Protein 2ACA (pdb70)

CATH classification: 2.40.320.10

B-factor: mean 33.29, std 24.45, range [2.55, 172.76]

Secondary structure (DSSP, 8-state):
--SB--EEEEEES-HHHHH--TTS--B---SEEEEEEEEE-TT-HHHHTT-EEEEEEEETTTEEEEEEE-SSTTBEEEEEBS-HHHHH------EEEEEEEEEEEEEEETTEEEEEEEETTTEEEEEEE----SGGGTTHHHHHHHHHHHTT--GGGB--S-TTTSS--/--S---EEEEEES-HHHHH--TTS--B---SEEEEEEEEE-TT-TTGGGT-EEEEEEEETTTEEEEEEE-SSTT-EEEEEBS-HHHHH------EEEEEEEEEEEEEEETTEEEEEEEETTTEEEEEEE----GGGHHHHHHHHHHHHHHTT--GGGB--S-HHHHHH-

Nearest PDB structures (foldseek):
  2aca-assembly1_B  TM=1.006E+00  e=5.181E-32  Vibrio parahaemolyticus
  2fjt-assembly1_B  TM=9.321E-01  e=7.954E-19  Yersinia pestis KIM10+
  3n10-assembly1_A  TM=9.251E-01  e=1.818E-18  Yersinia pestis
  7ns8-assembly1_A-2  TM=6.567E-01  e=1.216E-10  Sulfolobus acidocaldarius DSM 639
  5a61-assembly1_A  TM=6.847E-01  e=1.081E-06  Escherichia coli K-12

Solvent-accessible surface area: 17627 Å² total

Organism: Vibrio parahaemolyticus serotype O3:K6 (strain RIMD 2210633) (NCBI:txid223926)

Foldseek 3Di:
DFFFKDKFKFADPDDVLLVVVCPPDWAWDFFWKKKKFWKAAPVRVQVVLCKIWIWMATPPVGWIKTKMDDPPPGGIHIDTDNDSVVVVCCVVGMDGPDMDMWTKIWMGDPQKIWIWIQDVPPHIMIMIMHDDDCVCVVVRNVVSVVVVVVSVTDVVRTDPQDPVSDPVD/DAAFKDKFKFADPDPVLLVVVVVADKFWAFFWKKKKFWKAAPVRPQVVLCKTWIWMATPPVGWTKTKMADPDNGHIDIDTDNDSVVVQVCVVGMDGPDMDMWTWIWMGRPQWIWIWIQDPPQHIMIMIMHDPDPVCRVVVNVVSQVVVVVSVTHVVRTDDDDPVVSVVD

Radius of gyration: 24.56 Å; Cα contacts (8 Å, |Δi|>4): 655; chains: 2; bounding box: 47×46×76 Å

InterPro domains:
  IPR008173 Adenylyl cyclase CyaB [PTHR21028] (11-180)
  IPR008173 Adenylyl cyclase CyaB [TIGR00318] (11-180)
  IPR008173 Adenylyl cyclase CyaB [cd07890] (12-178)
  IPR023577 CYTH domain [PF01928] (11-175)
  IPR023577 CYTH domain [PS51707] (10-181)
  IPR023577 CYTH domain [SM01118] (10-181)
  IPR033469 CYTH-like domain superfamily [SSF55154] (11-179)

Sequence (338 aa):
QGQFEVELKYRVKNHDAFLNVKQIEHEVFENNQESDWFYDTPQRTLTQQGKSLVLREIQPAGIKLWIVKGPEADRCEATNITKLDSAQSLENGYEVIQCSKKIRSIFFVGEFHITLDFLDGFGHFAEFAITDDETALARYRERLVALAQQFHLSEADREHRSYKEILSAQGQFEVELKYRVKNHDAFLNVKQIEHEVFENNQESDWFYDTPQRTLTQQGKSLVLREIQPAGIKLWIVKGPEADRCEATNITKLDSAQSLENGYEVIQCSKKIRSIFFVGEFHITLDFLDGFGHFAEFAITDDETALARYRERLVALAQQFHLSEADREHRSYKEILSA

Structure (mmCIF, N/CA/C/O backbone):
data_2ACA
#
_entry.id   2ACA
#
_cell.length_a   123.866
_cell.length_b   41.964
_cell.length_c   91.740
_cell.angle_alpha   90.00
_cell.angle_beta   125.66
_cell.angle_gamma   90.00
#
_symmetry.space_group_name_H-M   'C 1 2 1'
#
loop_
_entity.id
_entity.type
_entity.pdbx_description
1 polymer 'putative adenylate cyclase'
2 non-polymer 'PHOSPHATE ION'
3 water water
#
loop_
_atom_site.group_PDB
_atom_site.id
_atom_site.type_symbol
_atom_site.label_atom_id
_atom_site.label_alt_id
_atom_site.label_comp_id
_atom_site.label_asym_id
_atom_site.label_entity_id
_atom_site.label_seq_id
_atom_site.pdbx_PDB_ins_code
_atom_site.Cartn_x
_atom_site.Cartn_y
_atom_site.Cartn_z
_atom_site.occupancy
_atom_site.B_iso_or_equiv
_atom_site.auth_seq_id
_atom_site.auth_comp_id
_atom_site.auth_asym_id
_atom_site.auth_atom_id
_atom_site.pdbx_PDB_model_num
ATOM 1 N N . GLN A 1 8 ? 50.137 -12.637 23.855 1.00 80.11 8 GLN A N 1
ATOM 2 C CA . GLN A 1 8 ? 50.219 -11.186 24.188 1.00 80.45 8 GLN A CA 1
ATOM 3 C C . GLN A 1 8 ? 49.280 -10.363 23.308 1.00 80.07 8 GLN A C 1
ATOM 4 O O . GLN A 1 8 ? 49.600 -10.065 22.154 1.00 79.68 8 GLN A O 1
ATOM 10 N N . GLY A 1 9 ? 48.122 -10.000 23.860 1.00 98.12 9 GLY A N 1
ATOM 11 C CA . GLY A 1 9 ? 47.160 -9.214 23.108 1.00 97.72 9 GLY A CA 1
ATOM 12 C C . GLY A 1 9 ? 45.950 -8.659 23.845 1.00 97.33 9 GLY A C 1
ATOM 13 O O . GLY A 1 9 ? 46.070 -7.973 24.864 1.00 97.91 9 GLY A O 1
ATOM 14 N N . GLN A 1 10 ? 44.776 -8.983 23.309 1.00 69.00 10 GLN A N 1
ATOM 15 C CA . GLN A 1 10 ? 43.474 -8.529 23.805 1.00 67.53 10 GLN A CA 1
ATOM 16 C C . GLN A 1 10 ? 43.196 -8.519 25.315 1.00 66.37 10 GLN A C 1
ATOM 17 O O . GLN A 1 10 ? 42.305 -7.799 25.773 1.00 65.74 10 GLN A O 1
ATOM 23 N N . PHE A 1 11 ? 43.948 -9.283 26.098 1.00 79.52 11 PHE A N 1
ATOM 24 C CA . PHE A 1 11 ? 43.684 -9.321 27.535 1.00 78.21 11 PHE A CA 1
ATOM 25 C C . PHE A 1 11 ? 44.883 -8.896 28.360 1.00 77.10 11 PHE A C 1
ATOM 26 O O . PHE A 1 11 ? 45.914 -9.565 28.378 1.00 77.40 11 PHE A O 1
ATOM 34 N N . GLU A 1 12 ? 44.716 -7.779 29.059 1.00 80.93 12 GLU A N 1
ATOM 35 C CA . GLU A 1 12 ? 45.778 -7.190 29.857 1.00 78.46 12 GLU A CA 1
ATOM 36 C C . GLU A 1 12 ? 45.428 -7.029 31.332 1.00 76.73 12 GLU A C 1
ATOM 37 O O . GLU A 1 12 ? 44.567 -6.222 31.680 1.00 77.11 12 GLU A O 1
ATOM 43 N N . VAL A 1 13 ? 46.077 -7.804 32.197 1.00 36.03 13 VAL A N 1
ATOM 44 C CA . VAL A 1 13 ? 45.842 -7.661 33.626 1.00 33.49 13 VAL A CA 1
ATOM 45 C C . VAL A 1 13 ? 46.875 -6.632 34.061 1.00 30.93 13 VAL A C 1
ATOM 46 O O . VAL A 1 13 ? 48.053 -6.730 33.700 1.00 29.44 13 VAL A O 1
ATOM 50 N N . GLU A 1 14 ? 46.433 -5.643 34.828 1.00 40.52 14 GLU A N 1
ATOM 51 C CA . GLU A 1 14 ? 47.313 -4.570 35.266 1.00 38.40 14 GLU A CA 1
ATOM 52 C C . GLU A 1 14 ? 46.974 -4.100 36.670 1.00 37.23 14 GLU A C 1
ATOM 53 O O . GLU A 1 14 ? 45.807 -3.928 37.006 1.00 36.62 14 GLU A O 1
ATOM 59 N N . LEU A 1 15 ? 48.004 -3.902 37.485 1.00 32.98 15 LEU A N 1
ATOM 60 C CA . LEU A 1 15 ? 47.827 -3.415 38.849 1.00 32.34 15 LEU A CA 1
ATOM 61 C C . LEU A 1 15 ? 48.556 -2.090 38.946 1.00 30.49 15 LEU A C 1
ATOM 62 O O . LEU A 1 15 ? 49.732 -2.005 38.600 1.00 30.83 15 LEU A O 1
ATOM 67 N N . LYS A 1 16 ? 47.865 -1.061 39.418 1.00 21.96 16 LYS A N 1
ATOM 68 C CA . LYS A 1 16 ? 48.475 0.250 39.535 1.00 22.04 16 LYS A CA 1
ATOM 69 C C . LYS A 1 16 ? 48.810 0.549 40.983 1.00 21.98 16 LYS A C 1
ATOM 70 O O . LYS A 1 16 ? 48.031 0.256 41.888 1.00 20.67 16 LYS A O 1
ATOM 76 N N . TYR A 1 17 ? 49.974 1.143 41.198 1.00 32.04 17 TYR A N 1
ATOM 77 C CA . TYR A 1 17 ? 50.400 1.487 42.540 1.00 34.12 17 TYR A CA 1
ATOM 78 C C . TYR A 1 17 ? 50.908 2.908 42.606 1.00 35.15 17 TYR A C 1
ATOM 79 O O . TYR A 1 17 ? 51.322 3.488 41.603 1.00 35.80 17 TYR A O 1
ATOM 88 N N . ARG A 1 18 ? 50.875 3.453 43.813 1.00 38.57 18 ARG A N 1
ATOM 89 C CA . ARG A 1 18 ? 51.347 4.795 44.085 1.00 40.92 18 ARG A CA 1
ATOM 90 C C . ARG A 1 18 ? 52.787 4.557 44.551 1.00 42.64 18 ARG A C 1
ATOM 91 O O . ARG A 1 18 ? 53.021 3.699 45.402 1.00 42.65 18 ARG A O 1
ATOM 99 N N . VAL A 1 19 ? 53.748 5.282 43.989 1.00 52.36 19 VAL A N 1
ATOM 100 C CA . VAL A 1 19 ? 55.142 5.107 44.385 1.00 53.96 19 VAL A CA 1
ATOM 101 C C . VAL A 1 19 ? 55.614 6.359 45.124 1.00 55.11 19 VAL A C 1
ATOM 102 O O . VAL A 1 19 ? 55.748 7.426 44.525 1.00 54.70 19 VAL A O 1
ATOM 106 N N . LYS A 1 20 ? 55.895 6.230 46.416 1.00 59.19 20 LYS A N 1
ATOM 107 C CA . LYS A 1 20 ? 56.335 7.381 47.184 1.00 60.72 20 LYS A CA 1
ATOM 108 C C . LYS A 1 20 ? 57.844 7.634 47.139 1.00 60.46 20 LYS A C 1
ATOM 109 O O . LYS A 1 20 ? 58.303 8.649 47.647 1.00 60.64 20 LYS A O 1
ATOM 115 N N . ASN A 1 21 ? 58.613 6.741 46.515 1.00 34.56 21 ASN A N 1
ATOM 116 C CA . ASN A 1 21 ? 60.063 6.921 46.440 1.00 35.81 21 ASN A CA 1
ATOM 117 C C . ASN A 1 21 ? 60.614 6.482 45.083 1.00 36.23 21 ASN A C 1
ATOM 118 O O . ASN A 1 21 ? 60.690 5.289 44.784 1.00 35.25 21 ASN A O 1
ATOM 123 N N . HIS A 1 22 ? 61.015 7.443 44.259 1.00 48.78 22 HIS A N 1
ATOM 124 C CA . HIS A 1 22 ? 61.516 7.114 42.929 1.00 49.89 22 HIS A CA 1
ATOM 125 C C . HIS A 1 22 ? 62.820 6.334 42.934 1.00 50.06 22 HIS A C 1
ATOM 126 O O . HIS A 1 22 ? 62.852 5.134 42.634 1.00 50.30 22 HIS A O 1
ATOM 133 N N . ASP A 1 23 ? 63.898 7.016 43.284 1.00 78.86 23 ASP A N 1
ATOM 134 C CA . ASP A 1 23 ? 65.197 6.380 43.279 1.00 78.90 23 ASP A CA 1
ATOM 135 C C . ASP A 1 23 ? 65.225 5.070 44.026 1.00 78.19 23 ASP A C 1
ATOM 136 O O . ASP A 1 23 ? 65.994 4.171 43.691 1.00 78.40 23 ASP A O 1
ATOM 141 N N . ALA A 1 24 ? 64.386 4.984 45.052 1.00 38.02 24 ALA A N 1
ATOM 142 C CA . ALA A 1 24 ? 64.286 3.787 45.864 1.00 37.55 24 ALA A CA 1
ATOM 143 C C . ALA A 1 24 ? 63.762 2.711 44.940 1.00 36.81 24 ALA A C 1
ATOM 144 O O . ALA A 1 24 ? 64.374 1.652 44.780 1.00 35.42 24 ALA A O 1
ATOM 146 N N . PHE A 1 25 ? 62.620 3.009 44.327 1.00 46.91 25 PHE A N 1
ATOM 147 C CA . PHE A 1 25 ? 61.987 2.107 43.383 1.00 46.42 25 PHE A CA 1
ATOM 148 C C . PHE A 1 25 ? 63.001 1.826 42.286 1.00 47.45 25 PHE A C 1
ATOM 149 O O . PHE A 1 25 ? 63.197 0.680 41.888 1.00 47.14 25 PHE A O 1
ATOM 157 N N . LEU A 1 26 ? 63.650 2.885 41.812 1.00 57.93 26 LEU A N 1
ATOM 158 C CA . LEU A 1 26 ? 64.646 2.771 40.755 1.00 59.54 26 LEU A CA 1
ATOM 159 C C . LEU A 1 26 ? 65.786 1.854 41.200 1.00 60.43 26 LEU A C 1
ATOM 160 O O . LEU A 1 26 ? 66.171 0.939 40.470 1.00 60.26 26 LEU A O 1
ATOM 165 N N . ASN A 1 27 ? 66.316 2.102 42.399 1.00 56.27 27 ASN A N 1
ATOM 166 C CA . ASN A 1 27 ? 67.401 1.288 42.952 1.00 57.68 27 ASN A CA 1
ATOM 167 C C . ASN A 1 27 ? 66.986 -0.178 42.922 1.00 57.81 27 ASN A C 1
ATOM 168 O O . ASN A 1 27 ? 67.791 -1.059 42.619 1.00 56.41 27 ASN A O 1
ATOM 181 N N . VAL A 1 29 ? 64.714 -1.844 40.861 1.00 95.71 29 VAL A N 1
ATOM 182 C CA . VAL A 1 29 ? 64.781 -2.427 39.518 1.00 94.10 29 VAL A CA 1
ATOM 183 C C . VAL A 1 29 ? 66.223 -2.359 39.036 1.00 93.91 29 VAL A C 1
ATOM 184 O O . VAL A 1 29 ? 66.664 -3.166 38.217 1.00 93.93 29 VAL A O 1
ATOM 188 N N . LYS A 1 30 ? 66.950 -1.380 39.561 1.00 46.91 30 LYS A N 1
ATOM 189 C CA . LYS A 1 30 ? 68.352 -1.185 39.224 1.00 47.72 30 LYS A CA 1
ATOM 190 C C . LYS A 1 30 ? 69.105 -2.465 39.570 1.00 48.03 30 LYS A C 1
ATOM 191 O O . LYS A 1 30 ? 70.059 -2.842 38.890 1.00 47.95 30 LYS A O 1
ATOM 197 N N . GLN A 1 31 ? 68.654 -3.128 40.631 1.00 56.24 31 GLN A N 1
ATOM 198 C CA . GLN A 1 31 ? 69.268 -4.366 41.095 1.00 57.06 31 GLN A CA 1
ATOM 199 C C . GLN A 1 31 ? 68.539 -5.589 40.545 1.00 56.83 31 GLN A C 1
ATOM 200 O O . GLN A 1 31 ? 68.603 -6.674 41.124 1.00 57.42 31 GLN A O 1
ATOM 206 N N . ILE A 1 32 ? 67.845 -5.411 39.426 1.00 60.91 32 ILE A N 1
ATOM 207 C CA . ILE A 1 32 ? 67.118 -6.513 38.806 1.00 61.33 32 ILE A CA 1
ATOM 208 C C . ILE A 1 32 ? 67.470 -6.633 37.325 1.00 61.77 32 ILE A C 1
ATOM 209 O O . ILE A 1 32 ? 67.715 -5.634 36.651 1.00 61.93 32 ILE A O 1
ATOM 214 N N . GLU A 1 33 ? 67.507 -7.862 36.824 1.00 99.64 33 GLU A N 1
ATOM 215 C CA . GLU A 1 33 ? 67.817 -8.083 35.419 1.00 99.70 33 GLU A CA 1
ATOM 216 C C . GLU A 1 33 ? 66.576 -7.679 34.636 1.00 98.81 33 GLU A C 1
ATOM 217 O O . GLU A 1 33 ? 65.512 -8.281 34.792 1.00 98.69 33 GLU A O 1
ATOM 223 N N . HIS A 1 34 ? 66.709 -6.655 33.799 1.00 125.93 34 HIS A N 1
ATOM 224 C CA . HIS A 1 34 ? 65.571 -6.175 33.027 1.00 124.40 34 HIS A CA 1
ATOM 225 C C . HIS A 1 34 ? 65.947 -5.506 31.713 1.00 123.75 34 HIS A C 1
ATOM 226 O O . HIS A 1 34 ? 67.077 -5.053 31.527 1.00 124.93 34 HIS A O 1
ATOM 233 N N . GLU A 1 35 ? 64.975 -5.448 30.808 1.00 56.48 35 GLU A N 1
ATOM 234 C CA . GLU A 1 35 ? 65.150 -4.808 29.511 1.00 54.76 35 GLU A CA 1
ATOM 235 C C . GLU A 1 35 ? 64.465 -3.447 29.619 1.00 52.37 35 GLU A C 1
ATOM 236 O O . GLU A 1 35 ? 63.529 -3.281 30.403 1.00 51.70 35 GLU A O 1
ATOM 242 N N . VAL A 1 36 ? 64.926 -2.475 28.842 1.00 61.25 36 VAL A N 1
ATOM 243 C CA . VAL A 1 36 ? 64.341 -1.141 28.889 1.00 58.19 36 VAL A CA 1
ATOM 244 C C . VAL A 1 36 ? 63.717 -0.745 27.558 1.00 56.29 36 VAL A C 1
ATOM 245 O O . VAL A 1 36 ? 64.380 -0.773 26.525 1.00 57.42 36 VAL A O 1
ATOM 257 N N . PHE A 1 38 ? 62.051 2.277 27.215 1.00 31.48 38 PHE A N 1
ATOM 258 C CA . PHE A 1 38 ? 62.365 3.693 27.144 1.00 29.20 38 PHE A CA 1
ATOM 259 C C . PHE A 1 38 ? 62.218 4.283 28.534 1.00 28.83 38 PHE A C 1
ATOM 260 O O . PHE A 1 38 ? 61.470 3.766 29.358 1.00 30.44 38 PHE A O 1
ATOM 268 N N . GLU A 1 39 ? 62.944 5.358 28.794 1.00 23.88 39 GLU A N 1
ATOM 269 C CA . GLU A 1 39 ? 62.895 5.999 30.094 1.00 24.29 39 GLU A CA 1
ATOM 270 C C . GLU A 1 39 ? 62.705 7.494 29.932 1.00 21.78 39 GLU A C 1
ATOM 271 O O . GLU A 1 39 ? 63.211 8.089 28.983 1.00 22.19 39 GLU A O 1
ATOM 277 N N . ASN A 1 40 ? 61.965 8.088 30.859 1.00 19.53 40 ASN A N 1
ATOM 278 C CA . ASN A 1 40 ? 61.716 9.529 30.872 1.00 19.70 40 ASN A CA 1
ATOM 279 C C . ASN A 1 40 ? 61.180 10.190 29.587 1.00 18.52 40 ASN A C 1
ATOM 280 O O . ASN A 1 40 ? 61.573 11.312 29.251 1.00 15.72 40 ASN A O 1
ATOM 285 N N . ASN A 1 41 ? 60.297 9.505 28.867 1.00 20.98 41 ASN A N 1
ATOM 286 C CA . ASN A 1 41 ? 59.703 10.097 27.664 1.00 20.52 41 ASN A CA 1
ATOM 287 C C . ASN A 1 41 ? 58.461 10.856 28.105 1.00 20.35 41 ASN A C 1
ATOM 288 O O . ASN A 1 41 ? 57.966 10.665 29.218 1.00 21.61 41 ASN A O 1
ATOM 293 N N . GLN A 1 42 ? 57.959 11.722 27.238 1.00 16.44 42 GLN A N 1
ATOM 294 C CA . GLN A 1 42 ? 56.737 12.440 27.543 1.00 17.32 42 GLN A CA 1
ATOM 295 C C . GLN A 1 42 ? 55.621 11.676 26.831 1.00 17.10 42 GLN A C 1
ATOM 296 O O . GLN A 1 42 ? 55.728 11.382 25.636 1.00 17.17 42 GLN A O 1
ATOM 302 N N . GLU A 1 43 ? 54.569 11.321 27.559 1.00 17.05 43 GLU A N 1
ATOM 303 C CA . GLU A 1 43 ? 53.465 10.625 26.925 1.00 15.31 43 GLU A CA 1
ATOM 304 C C . GLU A 1 43 ? 52.241 11.514 26.895 1.00 12.73 43 GLU A C 1
ATOM 305 O O . GLU A 1 43 ? 51.816 12.028 27.923 1.00 12.02 43 GLU A O 1
ATOM 311 N N . SER A 1 44 ? 51.690 11.697 25.702 1.00 12.66 44 SER A N 1
ATOM 312 C CA . SER A 1 44 ? 50.487 12.500 25.519 1.00 12.34 44 SER A CA 1
ATOM 313 C C . SER A 1 44 ? 49.358 11.552 25.154 1.00 10.96 44 SER A C 1
ATOM 314 O O . SER A 1 44 ? 49.545 10.626 24.362 1.00 12.89 44 SER A O 1
ATOM 317 N N . ASP A 1 45 ? 48.201 11.761 25.757 1.00 12.37 45 ASP A N 1
ATOM 318 C CA . ASP A 1 45 ? 47.040 10.942 25.461 1.00 14.40 45 ASP A CA 1
ATOM 319 C C . ASP A 1 45 ? 45.857 11.827 25.090 1.00 14.99 45 ASP A C 1
ATOM 320 O O . ASP A 1 45 ? 45.614 12.872 25.705 1.00 14.12 45 ASP A O 1
ATOM 325 N N . TRP A 1 46 ? 45.143 11.406 24.057 1.00 17.85 46 TRP A N 1
ATOM 326 C CA . TRP A 1 46 ? 43.967 12.111 23.578 1.00 17.14 46 TRP A CA 1
ATOM 327 C C . TRP A 1 46 ? 42.821 11.120 23.640 1.00 16.99 46 TRP A C 1
ATOM 328 O O . TRP A 1 46 ? 42.830 10.128 22.909 1.00 19.92 46 TRP A O 1
ATOM 339 N N . PHE A 1 47 ? 41.851 11.366 24.516 1.00 14.29 47 PHE A N 1
ATOM 340 C CA . PHE A 1 47 ? 40.699 10.476 24.634 1.00 15.79 47 PHE A CA 1
ATOM 341 C C . PHE A 1 47 ? 39.573 10.982 23.735 1.00 15.45 47 PHE A C 1
ATOM 342 O O . PHE A 1 47 ? 39.289 12.182 23.704 1.00 14.77 47 PHE A O 1
ATOM 350 N N . TYR A 1 48 ? 38.925 10.062 23.025 1.00 16.81 48 TYR A N 1
ATOM 351 C CA . TYR A 1 48 ? 37.833 10.421 22.120 1.00 13.92 48 TYR A CA 1
ATOM 352 C C . TYR A 1 48 ? 36.505 9.762 22.431 1.00 15.35 48 TYR A C 1
ATOM 353 O O . TYR A 1 48 ? 36.441 8.702 23.059 1.00 14.93 48 TYR A O 1
ATOM 362 N N . ASP A 1 49 ? 35.443 10.403 21.954 1.00 11.51 49 ASP A N 1
ATOM 363 C CA . ASP A 1 49 ? 34.090 9.891 22.102 1.00 16.20 49 ASP A CA 1
ATOM 364 C C . ASP A 1 49 ? 33.143 10.728 21.239 1.00 16.60 49 ASP A C 1
ATOM 365 O O . ASP A 1 49 ? 33.509 11.800 20.765 1.00 17.48 49 ASP A O 1
ATOM 370 N N . THR A 1 50 ? 31.932 10.230 21.030 1.00 19.17 50 THR A N 1
ATOM 371 C CA . THR A 1 50 ? 30.949 10.943 20.228 1.00 21.88 50 THR A CA 1
ATOM 372 C C . THR A 1 50 ? 30.306 12.035 21.078 1.00 23.68 50 THR A C 1
ATOM 373 O O . THR A 1 50 ? 30.592 12.157 22.275 1.00 23.34 50 THR A O 1
ATOM 377 N N . PRO A 1 51 ? 29.431 12.851 20.472 1.00 28.16 51 PRO A N 1
ATOM 378 C CA . PRO A 1 51 ? 28.776 13.919 21.233 1.00 28.13 51 PRO A CA 1
ATOM 379 C C . PRO A 1 51 ? 27.980 13.418 22.443 1.00 28.47 51 PRO A C 1
ATOM 380 O O . PRO A 1 51 ? 28.061 14.007 23.520 1.00 27.07 51 PRO A O 1
ATOM 384 N N . GLN A 1 52 ? 27.222 12.335 22.285 1.00 23.00 52 GLN A N 1
ATOM 385 C CA . GLN A 1 52 ? 26.447 11.827 23.415 1.00 24.96 52 GLN A CA 1
ATOM 386 C C . GLN A 1 52 ? 27.270 10.940 24.348 1.00 24.41 52 GLN A C 1
ATOM 387 O O . GLN A 1 52 ? 26.732 10.340 25.279 1.00 24.99 52 GLN A O 1
ATOM 393 N N . ARG A 1 53 ? 28.575 10.862 24.094 1.00 28.71 53 ARG A N 1
ATOM 394 C CA . ARG A 1 53 ? 29.479 10.078 24.932 1.00 27.55 53 ARG A CA 1
ATOM 395 C C . ARG A 1 53 ? 29.115 8.599 24.962 1.00 26.34 53 ARG A C 1
ATOM 396 O O . ARG A 1 53 ? 29.124 7.961 26.016 1.00 25.49 53 ARG A O 1
ATOM 404 N N . THR A 1 54 ? 28.820 8.065 23.782 1.00 19.92 54 THR A N 1
ATOM 405 C CA . THR A 1 54 ? 28.430 6.667 23.598 1.00 16.73 54 THR A CA 1
ATOM 406 C C . THR A 1 54 ? 29.436 5.632 24.114 1.00 15.33 54 THR A C 1
ATOM 407 O O . THR A 1 54 ? 29.058 4.662 24.778 1.00 12.69 54 THR A O 1
ATOM 411 N N . LEU A 1 55 ? 30.709 5.826 23.798 1.00 13.48 55 LEU A N 1
ATOM 412 C CA . LEU A 1 55 ? 31.732 4.909 24.261 1.00 15.28 55 LEU A CA 1
ATOM 413 C C . LEU A 1 55 ? 31.831 4.909 25.796 1.00 14.48 55 LEU A C 1
ATOM 414 O O . LEU A 1 55 ? 31.976 3.855 26.416 1.00 13.17 55 LEU A O 1
ATOM 419 N N . THR A 1 56 ? 31.739 6.088 26.402 1.00 18.27 56 THR A N 1
ATOM 420 C CA . THR A 1 56 ? 31.827 6.192 27.852 1.00 20.28 56 THR A CA 1
ATOM 421 C C . THR A 1 56 ? 30.646 5.504 28.546 1.00 21.06 56 THR A C 1
ATOM 422 O O . THR A 1 56 ? 30.814 4.884 29.591 1.00 21.16 56 THR A O 1
ATOM 426 N N . GLN A 1 57 ? 29.460 5.596 27.954 1.00 23.65 57 GLN A N 1
ATOM 427 C CA . GLN A 1 57 ? 28.271 4.974 28.533 1.00 24.30 57 GLN A CA 1
ATOM 428 C C . GLN A 1 57 ? 28.350 3.454 28.463 1.00 22.79 57 GLN A C 1
ATOM 429 O O . GLN A 1 57 ? 27.743 2.753 29.269 1.00 22.68 57 GLN A O 1
ATOM 435 N N . GLN A 1 58 ? 29.103 2.952 27.495 1.00 14.18 58 GLN A N 1
ATOM 436 C CA . GLN A 1 58 ? 29.267 1.521 27.311 1.00 14.35 58 GLN A CA 1
ATOM 437 C C . GLN A 1 58 ? 30.507 0.942 27.997 1.00 13.28 58 GLN A C 1
ATOM 438 O O . GLN A 1 58 ? 30.822 -0.233 27.823 1.00 12.99 58 GLN A O 1
ATOM 444 N N . GLY A 1 59 ? 31.208 1.764 28.772 1.00 22.31 59 GLY A N 1
ATOM 445 C CA . GLY A 1 59 ? 32.393 1.297 29.476 1.00 20.48 59 GLY A CA 1
ATOM 446 C C . GLY A 1 59 ? 33.590 1.111 28.565 1.00 19.70 59 GLY A C 1
ATOM 447 O O . GLY A 1 59 ? 34.396 0.205 28.743 1.00 19.62 59 GLY A O 1
ATOM 448 N N . LYS A 1 60 ? 33.715 1.982 27.578 1.00 17.16 60 LYS A N 1
ATOM 449 C CA . LYS A 1 60 ? 34.823 1.880 26.644 1.00 15.27 60 LYS A CA 1
ATOM 450 C C . LYS A 1 60 ? 35.579 3.194 26.544 1.00 13.75 60 LYS A C 1
ATOM 451 O O . LYS A 1 60 ? 35.043 4.258 26.836 1.00 14.66 60 LYS A O 1
ATOM 457 N N . SER A 1 61 ? 36.834 3.105 26.138 1.00 13.46 61 SER A N 1
ATOM 458 C CA . SER A 1 61 ? 37.660 4.286 25.960 1.00 14.78 61 SER A CA 1
ATOM 459 C C . SER A 1 61 ? 38.419 4.131 24.649 1.00 13.15 61 SER A C 1
ATOM 460 O O . SER A 1 61 ? 38.885 3.040 24.303 1.00 13.61 61 SER A O 1
ATOM 463 N N . LEU A 1 62 ? 38.509 5.234 23.919 1.00 7.29 62 LEU A N 1
ATOM 464 C CA . LEU A 1 62 ? 39.186 5.300 22.629 1.00 9.31 62 LEU A CA 1
ATOM 465 C C . LEU A 1 62 ? 40.315 6.299 22.817 1.00 8.03 62 LEU A C 1
ATOM 466 O O . LEU A 1 62 ? 40.071 7.445 23.167 1.00 9.44 62 LEU A O 1
ATOM 471 N N . VAL A 1 63 ? 41.546 5.871 22.581 1.00 7.53 63 VAL A N 1
ATOM 472 C CA . VAL A 1 63 ? 42.677 6.752 22.798 1.00 6.09 63 VAL A CA 1
ATOM 473 C C . VAL A 1 63 ? 43.740 6.787 21.710 1.00 5.17 63 VAL A C 1
ATOM 474 O O . VAL A 1 63 ? 44.080 5.762 21.127 1.00 7.61 63 VAL A O 1
ATOM 478 N N . LEU A 1 64 ? 44.241 7.982 21.422 1.00 3.21 64 LEU A N 1
ATOM 479 C CA . LEU A 1 64 ? 45.345 8.138 20.497 1.00 3.20 64 LEU A CA 1
ATOM 480 C C . LEU A 1 64 ? 46.475 8.484 21.471 1.00 5.73 64 LEU A C 1
ATOM 481 O O . LEU A 1 64 ? 46.289 9.310 22.379 1.00 6.86 64 LEU A O 1
ATOM 486 N N . ARG A 1 65 ? 47.628 7.844 21.320 1.00 7.45 65 ARG A N 1
ATOM 487 C CA . ARG A 1 65 ? 48.736 8.085 22.247 1.00 9.98 65 ARG A CA 1
ATOM 488 C C . ARG A 1 65 ? 50.063 8.213 21.544 1.00 10.35 65 ARG A C 1
ATOM 489 O O . ARG A 1 65 ? 50.366 7.441 20.640 1.00 13.38 65 ARG A O 1
ATOM 497 N N . GLU A 1 66 ? 50.850 9.197 21.969 1.00 8.56 66 GLU A N 1
ATOM 498 C CA . GLU A 1 66 ? 52.170 9.445 21.398 1.00 9.83 66 GLU A CA 1
ATOM 499 C C . GLU A 1 66 ? 53.195 9.564 22.523 1.00 12.25 66 GLU A C 1
ATOM 500 O O . GLU A 1 66 ? 52.976 10.260 23.514 1.00 9.32 66 GLU A O 1
ATOM 506 N N . ILE A 1 67 ? 54.311 8.868 22.352 1.00 17.85 67 ILE A N 1
ATOM 507 C CA . ILE A 1 67 ? 55.383 8.861 23.326 1.00 18.50 67 ILE A CA 1
ATOM 508 C C . ILE A 1 67 ? 56.633 9.385 22.638 1.00 20.28 67 ILE A C 1
ATOM 509 O O . ILE A 1 67 ? 57.091 8.818 21.647 1.00 21.79 67 ILE A O 1
ATOM 514 N N . GLN A 1 68 ? 57.170 10.482 23.161 1.00 21.36 68 GLN A N 1
ATOM 515 C CA . GLN A 1 68 ? 58.367 11.092 22.600 1.00 22.45 68 GLN A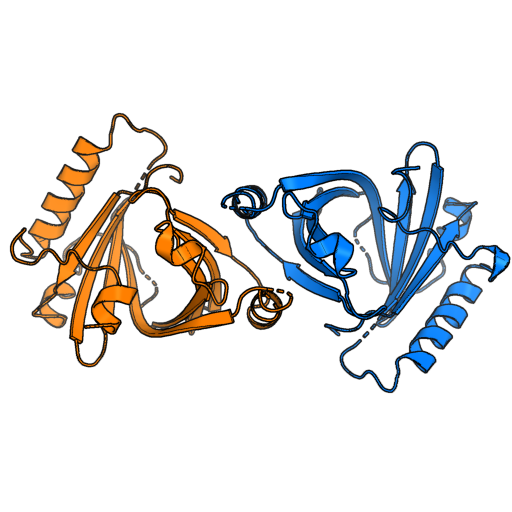 CA 1
ATOM 516 C C . GLN A 1 68 ? 59.464 11.200 23.641 1.00 22.12 68 GLN A C 1
ATOM 517 O O . GLN A 1 68 ? 59.186 11.369 24.826 1.00 20.18 68 GLN A O 1
ATOM 523 N N . PRO A 1 69 ? 60.733 11.153 23.204 1.00 19.05 69 PRO A N 1
ATOM 524 C CA . PRO A 1 69 ? 61.153 11.012 21.803 1.00 17.18 69 PRO A CA 1
ATOM 525 C C . PRO A 1 69 ? 61.226 9.601 21.205 1.00 16.70 69 PRO A C 1
ATOM 526 O O . PRO A 1 69 ? 61.771 9.429 20.120 1.00 18.90 69 PRO A O 1
ATOM 530 N N . ALA A 1 70 ? 60.696 8.597 21.897 1.00 17.14 70 ALA A N 1
ATOM 531 C CA . ALA A 1 70 ? 60.741 7.239 21.375 1.00 16.93 70 ALA A CA 1
ATOM 532 C C . ALA A 1 70 ? 60.030 7.166 20.025 1.00 17.36 70 ALA A C 1
ATOM 533 O O . ALA A 1 70 ? 60.392 6.364 19.165 1.00 16.26 70 ALA A O 1
ATOM 535 N N . GLY A 1 71 ? 59.011 7.999 19.855 1.00 17.07 71 GLY A N 1
ATOM 536 C CA . GLY A 1 71 ? 58.276 8.010 18.606 1.00 18.10 71 GLY A CA 1
ATOM 537 C C . GLY A 1 71 ? 57.268 6.881 18.519 1.00 16.41 71 GLY A C 1
ATOM 538 O O . GLY A 1 71 ? 56.959 6.400 17.432 1.00 15.59 71 GLY A O 1
ATOM 539 N N . ILE A 1 72 ? 56.757 6.453 19.669 1.00 12.46 72 ILE A N 1
ATOM 540 C CA . ILE A 1 72 ? 55.773 5.382 19.710 1.00 12.54 72 ILE A CA 1
ATOM 541 C C . ILE A 1 72 ? 54.416 6.051 19.640 1.00 11.40 72 ILE A C 1
ATOM 542 O O . ILE A 1 72 ? 54.138 6.981 20.400 1.00 11.13 72 ILE A O 1
ATOM 547 N N . LYS A 1 73 ? 53.580 5.582 18.719 1.00 9.60 73 LYS A N 1
ATOM 548 C CA . LYS A 1 73 ? 52.255 6.160 18.515 1.00 9.85 73 LYS A CA 1
ATOM 549 C C . LYS A 1 73 ? 51.235 5.043 18.424 1.00 8.21 73 LYS A C 1
ATOM 550 O O . LYS A 1 73 ? 51.382 4.119 17.622 1.00 6.48 73 LYS A O 1
AT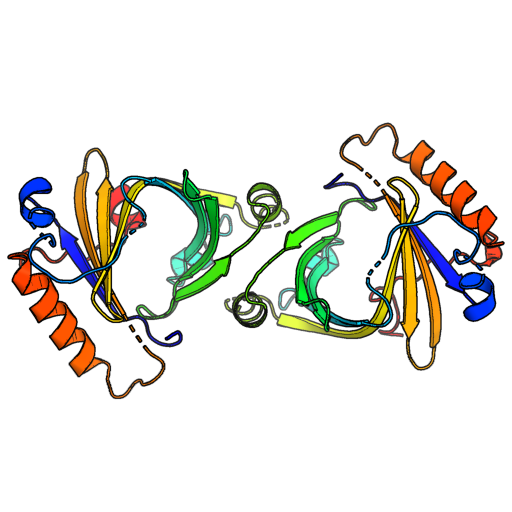OM 556 N N . LEU A 1 74 ? 50.199 5.129 19.244 1.00 9.10 74 LEU A N 1
ATOM 557 C CA . LEU A 1 74 ? 49.203 4.073 19.280 1.00 11.24 74 LEU A CA 1
ATOM 558 C C . LEU A 1 74 ? 47.765 4.519 19.176 1.00 10.10 74 LEU A C 1
ATOM 559 O O . LEU A 1 74 ? 47.417 5.635 19.518 1.00 8.68 74 LEU A O 1
ATOM 564 N N . TRP A 1 75 ? 46.942 3.605 18.687 1.00 13.82 75 TRP A N 1
ATOM 565 C CA . TRP A 1 75 ? 45.508 3.800 18.577 1.00 13.11 75 TRP A CA 1
ATOM 566 C C . TRP A 1 75 ? 45.042 2.723 19.561 1.00 11.78 75 TRP A C 1
ATOM 567 O O . TRP A 1 75 ? 45.355 1.546 19.393 1.00 14.00 75 TRP A O 1
ATOM 578 N N . ILE A 1 76 ? 44.325 3.134 20.604 1.00 9.33 76 ILE A N 1
ATOM 579 C CA . ILE A 1 76 ? 43.888 2.207 21.654 1.00 9.07 76 ILE A CA 1
ATOM 580 C C . ILE A 1 76 ? 42.413 2.206 21.994 1.00 9.22 76 ILE A C 1
ATOM 581 O O . ILE A 1 76 ? 41.770 3.254 22.023 1.00 13.56 76 ILE A O 1
ATOM 586 N N . VAL A 1 77 ? 41.886 1.021 22.286 1.00 13.74 77 VAL A N 1
ATOM 587 C CA . VAL A 1 77 ? 40.507 0.902 22.737 1.00 15.32 77 VAL A CA 1
ATOM 588 C C . VAL A 1 77 ? 40.465 -0.059 23.931 1.00 16.80 77 VAL A C 1
ATOM 589 O O . VAL A 1 77 ? 40.885 -1.215 23.827 1.00 18.39 77 VAL A O 1
ATOM 593 N N . LYS A 1 78 ? 39.975 0.438 25.066 1.00 11.38 78 LYS A N 1
ATOM 594 C CA . LYS A 1 78 ? 39.877 -0.356 26.283 1.00 15.02 78 LYS A CA 1
ATOM 595 C C . LYS A 1 78 ? 38.427 -0.652 26.610 1.00 15.09 78 LYS A C 1
ATOM 596 O O . LYS A 1 78 ? 37.544 0.169 26.339 1.00 12.87 78 LYS A O 1
ATOM 602 N N . GLY A 1 79 ? 38.193 -1.823 27.206 1.00 16.55 79 GLY A N 1
ATOM 603 C CA . GLY A 1 79 ? 36.840 -2.221 27.571 1.00 19.47 79 GLY A CA 1
ATOM 604 C C . GLY A 1 79 ? 36.111 -2.926 26.439 1.00 22.26 79 GLY A C 1
ATOM 605 O O . GLY A 1 79 ? 36.694 -3.141 25.373 1.00 20.57 79 GLY A O 1
ATOM 606 N N . PRO A 1 80 ? 34.836 -3.301 26.631 1.00 25.27 80 PRO A N 1
ATOM 607 C CA . PRO A 1 80 ? 34.069 -3.088 27.863 1.00 28.31 80 PRO A CA 1
ATOM 608 C C . PRO A 1 80 ? 34.514 -4.005 29.001 1.00 31.54 80 PRO A C 1
ATOM 609 O O . PRO A 1 80 ? 34.445 -3.630 30.167 1.00 33.03 80 PRO A O 1
ATOM 613 N N . GLU A 1 81 ? 34.968 -5.207 28.659 1.00 36.86 81 GLU A N 1
ATOM 614 C CA . GLU A 1 81 ? 35.430 -6.150 29.670 1.00 39.88 81 GLU A CA 1
ATOM 615 C C . GLU A 1 81 ? 36.563 -5.516 30.477 1.00 40.79 81 GLU A C 1
ATOM 616 O O . GLU A 1 81 ? 37.470 -4.900 29.918 1.00 40.64 81 GLU A O 1
ATOM 622 N N . ALA A 1 82 ? 36.496 -5.672 31.795 1.00 46.44 82 ALA A N 1
ATOM 623 C CA . ALA A 1 82 ? 37.492 -5.115 32.704 1.00 47.86 82 ALA A CA 1
ATOM 624 C C . ALA A 1 82 ? 38.943 -5.258 32.246 1.00 49.08 82 ALA A C 1
ATOM 625 O O . ALA A 1 82 ? 39.740 -4.330 32.400 1.00 51.08 82 ALA A O 1
ATOM 627 N N . ASP A 1 83 ? 39.279 -6.415 31.683 1.00 39.65 83 ASP A N 1
ATOM 628 C CA . ASP A 1 83 ? 40.641 -6.690 31.234 1.00 39.31 83 ASP A CA 1
ATOM 629 C C . ASP A 1 83 ? 40.858 -6.684 29.720 1.00 37.08 83 ASP A C 1
ATOM 630 O O . ASP A 1 83 ? 41.860 -7.217 29.239 1.00 37.34 83 ASP A O 1
ATOM 635 N N . ARG A 1 84 ? 39.940 -6.093 28.965 1.00 26.17 84 ARG A N 1
ATOM 636 C CA . ARG A 1 84 ? 40.099 -6.068 27.515 1.00 23.21 84 ARG A CA 1
ATOM 637 C C . ARG A 1 84 ? 40.758 -4.784 27.031 1.00 20.41 84 ARG A C 1
ATOM 638 O O . ARG A 1 84 ? 40.318 -3.677 27.352 1.00 18.70 84 ARG A O 1
ATOM 646 N N . CYS A 1 85 ? 41.823 -4.940 26.259 1.00 21.88 85 CYS A N 1
ATOM 647 C CA . CYS A 1 85 ? 42.534 -3.795 25.716 1.00 20.51 85 CYS A CA 1
ATOM 648 C C . CYS A 1 85 ? 43.135 -4.148 24.364 1.00 20.17 85 CYS A C 1
ATOM 649 O O . CYS A 1 85 ? 43.911 -5.097 24.237 1.00 19.21 85 CYS A O 1
ATOM 652 N N . GLU A 1 86 ? 42.766 -3.384 23.347 1.00 22.58 86 GLU A N 1
ATOM 653 C CA . GLU A 1 86 ? 43.293 -3.628 22.019 1.00 22.68 86 GLU A CA 1
ATOM 654 C C . GLU A 1 86 ? 44.016 -2.391 21.512 1.00 20.81 86 GLU A C 1
ATOM 655 O O . GLU A 1 86 ? 43.667 -1.262 21.855 1.00 20.78 86 GLU A O 1
ATOM 661 N N . ALA A 1 87 ? 45.037 -2.614 20.704 1.00 18.22 87 ALA A N 1
ATOM 662 C CA . ALA A 1 87 ? 45.814 -1.517 20.175 1.00 18.47 87 ALA A CA 1
ATOM 663 C C . ALA A 1 87 ? 46.550 -1.912 18.916 1.00 16.05 87 ALA A C 1
ATOM 664 O O . ALA A 1 87 ? 46.611 -3.078 18.547 1.00 16.45 87 ALA A O 1
ATOM 666 N N . THR A 1 88 ? 47.107 -0.906 18.261 1.00 15.72 88 THR A N 1
ATOM 667 C CA . THR A 1 88 ? 47.919 -1.115 17.085 1.00 14.93 88 THR A CA 1
ATOM 668 C C . THR A 1 88 ? 48.741 0.140 16.928 1.00 12.99 88 THR A C 1
ATOM 669 O O . THR A 1 88 ? 48.267 1.235 17.217 1.00 13.39 88 THR A O 1
ATOM 673 N N . ASN A 1 89 ? 49.983 -0.019 16.495 1.00 14.68 89 ASN A N 1
ATOM 674 C CA . ASN A 1 89 ? 50.839 1.134 16.268 1.00 15.79 89 ASN A CA 1
ATOM 675 C C . ASN A 1 89 ? 50.352 1.823 14.983 1.00 15.45 89 ASN A C 1
ATOM 676 O O . ASN A 1 89 ? 49.807 1.167 14.084 1.00 11.55 89 ASN A O 1
ATOM 681 N N . ILE A 1 90 ? 50.522 3.141 14.924 1.00 15.09 90 ILE A N 1
ATOM 682 C CA . ILE A 1 90 ? 50.133 3.934 13.757 1.00 16.29 90 ILE A CA 1
ATOM 683 C C . ILE A 1 90 ? 51.326 4.821 13.441 1.00 16.85 90 ILE A C 1
ATOM 684 O O . ILE A 1 90 ? 52.080 5.190 14.346 1.00 19.65 90 ILE A O 1
ATOM 689 N N . THR A 1 91 ? 51.509 5.156 12.167 1.00 14.87 91 THR A N 1
ATOM 690 C CA . THR A 1 91 ? 52.636 5.995 11.766 1.00 14.04 91 THR A CA 1
ATOM 691 C C . THR A 1 91 ? 52.317 7.490 11.706 1.00 14.47 91 THR A C 1
ATOM 692 O O . THR A 1 91 ? 53.202 8.317 11.891 1.00 15.65 91 THR A O 1
ATOM 696 N N . LYS A 1 92 ? 51.061 7.842 11.461 1.00 16.33 92 LYS A N 1
ATOM 697 C CA . LYS A 1 92 ? 50.680 9.256 11.379 1.00 18.47 92 LYS A CA 1
ATOM 698 C C . LYS A 1 92 ? 49.621 9.620 12.409 1.00 15.79 92 LYS A C 1
ATOM 699 O O . LYS A 1 92 ? 48.431 9.398 12.200 1.00 15.37 92 LYS A O 1
ATOM 705 N N . LEU A 1 93 ? 50.064 10.194 13.518 1.00 13.99 93 LEU A N 1
ATOM 706 C CA . LEU A 1 93 ? 49.167 10.586 14.596 1.00 14.04 93 LEU A CA 1
ATOM 707 C C . LEU A 1 93 ? 48.157 11.643 14.168 1.00 11.94 93 LEU A C 1
ATOM 708 O O . LEU A 1 93 ? 46.967 11.545 14.493 1.00 12.34 93 LEU A O 1
ATOM 713 N N . ASP A 1 94 ? 48.629 12.659 13.453 1.00 15.12 94 ASP A N 1
ATOM 714 C CA . ASP A 1 94 ? 47.741 13.724 13.006 1.00 18.09 94 ASP A CA 1
ATOM 715 C C . ASP A 1 94 ? 46.669 13.172 12.058 1.00 17.99 94 ASP A C 1
ATOM 716 O O . ASP A 1 94 ? 45.506 13.565 12.123 1.00 19.15 94 ASP A O 1
ATOM 721 N N . SER A 1 95 ? 47.051 12.252 11.183 1.00 10.39 95 SER A N 1
ATOM 722 C CA . SER A 1 95 ? 46.069 11.681 10.271 1.00 11.89 95 SER A CA 1
ATOM 723 C C . SER A 1 95 ? 45.022 10.931 11.085 1.00 10.34 95 SER A C 1
ATOM 724 O O . SER A 1 95 ? 43.818 11.079 10.854 1.00 10.45 95 SER A O 1
ATOM 727 N N . ALA A 1 96 ? 45.484 10.145 12.054 1.00 11.01 96 ALA A N 1
ATOM 728 C CA . ALA A 1 96 ? 44.584 9.396 12.924 1.00 11.81 96 ALA A CA 1
ATOM 729 C C . ALA A 1 96 ? 43.597 10.331 13.636 1.00 10.24 96 ALA A C 1
ATOM 730 O O . ALA A 1 96 ? 42.395 10.053 13.702 1.00 9.66 96 ALA A O 1
ATOM 732 N N . GLN A 1 97 ? 44.103 11.437 14.175 1.00 11.23 97 GLN A N 1
ATOM 733 C CA . GLN A 1 97 ? 43.246 12.407 14.867 1.00 12.03 97 GLN A CA 1
ATOM 734 C C . GLN A 1 97 ? 42.184 12.957 13.911 1.00 10.20 97 GLN A C 1
ATOM 735 O O . GLN A 1 97 ? 40.996 12.998 14.230 1.00 9.01 97 GLN A O 1
ATOM 741 N N . SER A 1 98 ? 42.632 13.369 12.731 1.00 13.46 98 SER A N 1
ATOM 742 C CA . SER A 1 98 ? 41.745 13.935 11.723 1.00 16.66 98 SER A CA 1
ATOM 743 C C . SER A 1 98 ? 40.676 12.922 11.272 1.00 17.20 98 SER A C 1
ATOM 744 O O . SER A 1 98 ? 39.504 13.268 11.112 1.00 17.69 98 SER A O 1
ATOM 755 N N . LEU A 1 100 ? 39.466 10.332 13.000 1.00 11.01 100 LEU A N 1
ATOM 756 C CA . LEU A 1 100 ? 38.505 10.097 14.079 1.00 11.14 100 LEU A CA 1
ATOM 757 C C . LEU A 1 100 ? 37.473 11.236 14.158 1.00 10.18 100 LEU A C 1
ATOM 758 O O . LEU A 1 100 ? 36.297 11.015 14.445 1.00 10.35 100 LEU A O 1
ATOM 763 N N . GLU A 1 101 ? 37.906 12.460 13.908 1.00 8.64 101 GLU A N 1
ATOM 764 C CA . GLU A 1 101 ? 36.968 13.582 13.955 1.00 11.79 101 GLU A CA 1
ATOM 765 C C . GLU A 1 101 ? 36.012 13.470 12.769 1.00 8.58 101 GLU A C 1
ATOM 766 O O . GLU A 1 101 ? 34.811 13.696 12.894 1.00 8.80 101 GLU A O 1
ATOM 772 N N . ASN A 1 102 ? 36.555 13.080 11.626 1.00 12.90 102 ASN A N 1
ATOM 773 C CA . ASN A 1 102 ? 35.751 12.910 10.430 1.00 14.32 102 ASN A CA 1
ATOM 774 C C . ASN A 1 102 ? 34.753 11.774 10.705 1.00 16.04 102 ASN A C 1
ATOM 775 O O . ASN A 1 102 ? 33.648 11.754 10.166 1.00 16.99 102 ASN A O 1
ATOM 788 N N . GLY A 1 104 ? 33.199 11.403 13.305 1.00 16.46 104 GLY A N 1
ATOM 789 C CA . GLY A 1 104 ? 32.238 11.889 14.277 1.00 14.79 104 GLY A CA 1
ATOM 790 C C . GLY A 1 104 ? 32.704 11.927 15.721 1.00 15.90 104 GLY A C 1
ATOM 791 O O . GLY A 1 104 ? 31.911 12.210 16.614 1.00 15.96 104 GLY A O 1
ATOM 792 N N . TYR A 1 105 ? 33.979 11.645 15.960 1.00 12.11 105 TYR A N 1
ATOM 793 C CA . TYR A 1 105 ? 34.511 11.654 17.322 1.00 13.29 105 TYR A CA 1
ATOM 794 C C . TYR A 1 105 ? 35.152 12.992 17.691 1.00 15.07 105 TYR A C 1
ATOM 795 O O . TYR A 1 105 ? 35.615 13.723 16.824 1.00 14.87 105 TYR A O 1
ATOM 804 N N . GLU A 1 106 ? 35.174 13.299 18.985 1.00 18.99 106 GLU A N 1
ATOM 805 C CA . GLU A 1 106 ? 35.779 14.534 19.476 1.00 21.39 106 GLU A CA 1
ATOM 806 C C . GLU A 1 106 ? 36.620 14.278 20.735 1.00 19.70 106 GLU A C 1
ATOM 807 O O . GLU A 1 106 ? 36.306 13.394 21.531 1.00 19.93 106 GLU A O 1
ATOM 813 N N . VAL A 1 107 ? 37.689 15.051 20.903 1.00 17.47 107 VAL A N 1
ATOM 814 C CA . VAL A 1 107 ? 38.549 14.906 22.069 1.00 19.08 107 VAL A CA 1
ATOM 815 C C . VAL A 1 107 ? 37.758 15.279 23.316 1.00 19.41 107 VAL A C 1
ATOM 816 O O . VAL A 1 107 ? 37.303 16.408 23.452 1.00 19.77 107 VAL A O 1
ATOM 820 N N . ILE A 1 108 ? 37.571 14.332 24.222 1.00 18.22 108 ILE A N 1
ATOM 821 C CA . ILE A 1 108 ? 36.840 14.638 25.435 1.00 19.25 108 ILE A CA 1
ATOM 822 C C . ILE A 1 108 ? 37.841 14.835 26.559 1.00 19.47 108 ILE A C 1
ATOM 823 O O . ILE A 1 108 ? 37.475 15.125 27.695 1.00 20.37 108 ILE A O 1
ATOM 828 N N . GLN A 1 109 ? 39.118 14.690 26.227 1.00 18.80 109 GLN A N 1
ATOM 829 C CA . GLN A 1 109 ? 40.177 14.831 27.217 1.00 19.84 109 GLN A CA 1
ATOM 830 C C . GLN A 1 109 ? 41.557 14.585 26.617 1.00 20.37 109 GLN A C 1
ATOM 831 O O . GLN A 1 109 ? 41.736 13.721 25.743 1.00 18.46 109 GLN A O 1
ATOM 837 N N . CYS A 1 110 ? 42.524 15.372 27.076 1.00 26.00 110 CYS A N 1
ATOM 838 C CA . CYS A 1 110 ? 43.903 15.248 26.633 1.00 30.51 110 CYS A CA 1
ATOM 839 C C . CYS A 1 110 ? 44.775 15.283 27.877 1.00 28.81 110 CYS A C 1
ATOM 840 O O . CYS A 1 110 ? 44.381 15.847 28.893 1.00 29.92 110 CYS A O 1
ATOM 843 N N . SER A 1 111 ? 45.954 14.674 27.806 1.00 22.02 111 SER A N 1
ATOM 844 C CA . SER A 1 111 ? 46.835 14.641 28.962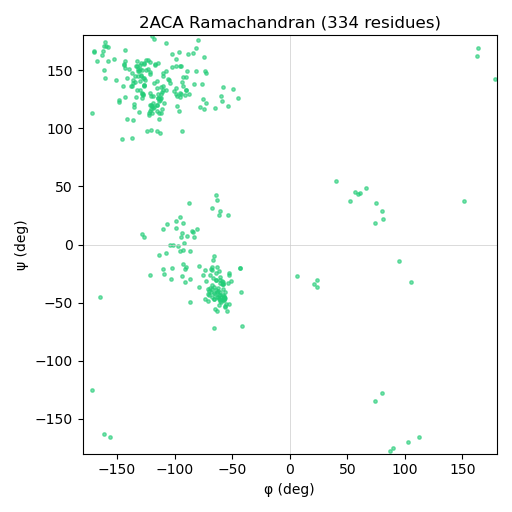 1.00 20.43 111 SER A CA 1
ATOM 845 C C . SER A 1 111 ? 48.284 14.406 28.599 1.00 20.13 111 SER A C 1
ATOM 846 O O . SER A 1 111 ? 48.594 13.873 27.529 1.00 17.27 111 SER A O 1
ATOM 849 N N . LYS A 1 112 ? 49.165 14.811 29.512 1.00 26.49 112 LYS A N 1
ATOM 850 C CA . LYS A 1 112 ? 50.606 14.648 29.363 1.00 26.82 112 LYS A CA 1
ATOM 851 C C . LYS A 1 112 ? 51.161 14.059 30.656 1.00 27.13 112 LYS A C 1
ATOM 852 O O . LYS A 1 112 ? 50.616 14.287 31.734 1.00 25.03 112 LYS A O 1
ATOM 858 N N . LYS A 1 113 ? 52.251 13.311 30.553 1.00 18.00 113 LYS A N 1
ATOM 859 C CA . LYS A 1 113 ? 52.860 12.707 31.730 1.00 18.70 113 LYS A CA 1
ATOM 860 C C . LYS A 1 113 ? 54.225 12.219 31.282 1.00 18.59 113 LYS A C 1
ATOM 861 O O . LYS A 1 113 ? 54.451 12.021 30.086 1.00 14.83 113 LYS A O 1
ATOM 867 N N . ILE A 1 114 ? 55.137 12.053 32.236 1.00 23.72 114 ILE A N 1
ATOM 868 C CA . ILE A 1 114 ? 56.472 11.567 31.935 1.00 23.49 114 ILE A CA 1
ATOM 869 C C . ILE A 1 114 ? 56.410 10.085 32.266 1.00 23.46 114 ILE A C 1
ATOM 870 O O . ILE A 1 114 ? 55.963 9.706 33.349 1.00 25.62 114 ILE A O 1
ATOM 875 N N . ARG A 1 115 ? 56.842 9.242 31.339 1.00 19.54 115 ARG A N 1
ATOM 876 C CA . ARG A 1 115 ? 56.764 7.809 31.572 1.00 18.62 115 ARG A CA 1
ATOM 877 C C . ARG A 1 115 ? 58.019 7.000 31.253 1.00 19.05 115 ARG A C 1
ATOM 878 O O . ARG A 1 115 ? 58.846 7.392 30.426 1.00 17.14 115 ARG A O 1
ATOM 886 N N . SER A 1 116 ? 58.143 5.867 31.940 1.00 19.60 116 SER A N 1
ATOM 887 C CA . SER A 1 116 ? 59.245 4.935 31.756 1.00 22.81 116 SER A CA 1
ATOM 888 C C . SER A 1 116 ? 58.653 3.535 31.780 1.00 24.83 116 SER A C 1
ATOM 889 O O . SER A 1 116 ? 57.798 3.228 32.613 1.00 25.52 116 SER A O 1
ATOM 892 N N . ILE A 1 117 ? 59.097 2.692 30.857 1.00 33.76 117 ILE A N 1
ATOM 893 C CA . ILE A 1 117 ? 58.611 1.326 30.799 1.00 34.46 117 ILE A CA 1
ATOM 894 C C . ILE A 1 117 ? 59.786 0.350 30.761 1.00 36.47 117 ILE A C 1
ATOM 895 O O . ILE A 1 117 ? 60.719 0.519 29.970 1.00 36.02 117 ILE A O 1
ATOM 900 N N . PHE A 1 118 ? 59.739 -0.661 31.631 1.00 36.61 118 PHE A N 1
ATOM 901 C CA . PHE A 1 118 ? 60.792 -1.668 31.704 1.00 37.80 118 PHE A CA 1
ATOM 902 C C . PHE A 1 118 ? 60.226 -3.065 31.547 1.00 39.54 118 PHE A C 1
ATOM 903 O O . PHE A 1 118 ? 59.041 -3.295 31.769 1.00 39.15 118 PHE A O 1
ATOM 911 N N . PHE A 1 119 ? 61.094 -3.996 31.170 1.00 36.93 119 PHE A N 1
ATOM 912 C CA . PHE A 1 119 ? 60.709 -5.383 30.975 1.00 39.83 119 PHE A CA 1
ATOM 913 C C . PHE A 1 119 ? 61.413 -6.272 31.998 1.00 41.89 119 PHE A C 1
ATOM 914 O O . PHE A 1 119 ? 62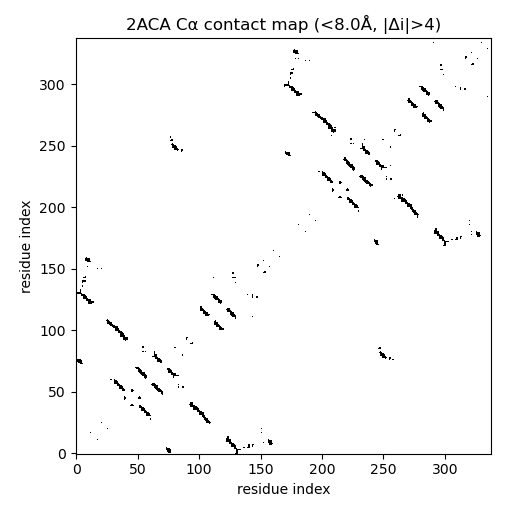.585 -6.058 32.314 1.00 42.07 119 PHE A O 1
ATOM 922 N N . VAL A 1 120 ? 60.689 -7.259 32.515 1.00 38.62 120 VAL A N 1
ATOM 923 C CA . VAL A 1 120 ? 61.231 -8.219 33.471 1.00 39.28 120 VAL A CA 1
ATOM 924 C C . VAL A 1 120 ? 60.499 -9.493 33.100 1.00 40.36 120 VAL A C 1
ATOM 925 O O . VAL A 1 120 ? 59.411 -9.769 33.607 1.00 40.30 120 VAL A O 1
ATOM 929 N N . GLY A 1 121 ? 61.096 -10.261 32.196 1.00 61.22 121 GLY A N 1
ATOM 930 C CA . GLY A 1 121 ? 60.459 -11.477 31.737 1.00 63.20 121 GLY A CA 1
ATOM 931 C C . GLY A 1 121 ? 59.437 -11.031 30.711 1.00 64.32 121 GLY A C 1
ATOM 932 O O . GLY A 1 121 ? 59.772 -10.300 29.780 1.00 65.12 121 GLY A O 1
ATOM 933 N N . GLU A 1 122 ? 58.191 -11.456 30.881 1.00 69.81 122 GLU A N 1
ATOM 934 C CA . GLU A 1 122 ? 57.130 -11.070 29.961 1.00 69.94 122 GLU A CA 1
ATOM 935 C C . GLU A 1 122 ? 56.264 -10.007 30.629 1.00 68.75 122 GLU A C 1
ATOM 936 O O . GLU A 1 122 ? 55.295 -9.516 30.047 1.00 68.65 122 GLU A O 1
ATOM 942 N N . PHE A 1 123 ? 56.624 -9.654 31.858 1.00 48.62 123 PHE A N 1
ATOM 943 C CA . PHE A 1 123 ? 55.881 -8.656 32.613 1.00 47.50 123 PHE A CA 1
ATOM 944 C C . PHE A 1 123 ? 56.429 -7.257 32.368 1.00 46.03 123 PHE A C 1
ATOM 945 O O . PHE A 1 123 ? 57.638 -7.073 32.222 1.00 46.14 123 PHE A O 1
ATOM 953 N N . HIS A 1 124 ? 55.531 -6.277 32.328 1.00 41.12 124 HIS A N 1
ATOM 954 C CA . HIS A 1 124 ? 55.911 -4.890 32.091 1.00 38.30 124 HIS A CA 1
ATOM 955 C C . HIS A 1 124 ? 55.847 -4.064 33.367 1.00 34.01 124 HIS A C 1
ATOM 956 O O . HIS A 1 124 ? 54.948 -4.243 34.183 1.00 33.92 124 HIS A O 1
ATOM 963 N N . ILE A 1 125 ? 56.805 -3.163 33.541 1.00 24.09 125 ILE A N 1
ATOM 964 C CA . ILE A 1 125 ? 56.811 -2.295 34.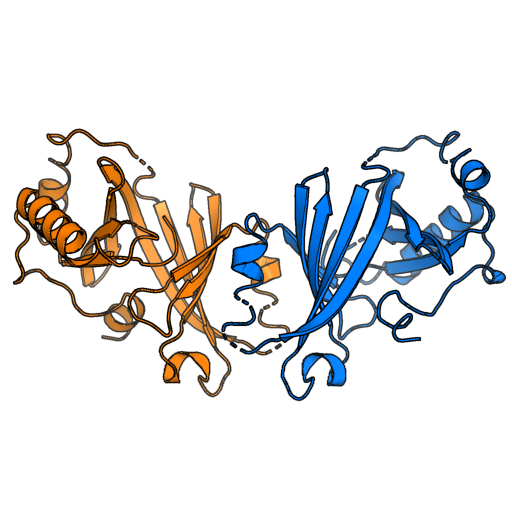702 1.00 22.20 125 ILE A CA 1
ATOM 965 C C . ILE A 1 125 ? 56.778 -0.865 34.196 1.00 20.32 125 ILE A C 1
ATOM 966 O O . ILE A 1 125 ? 57.675 -0.448 33.470 1.00 19.94 125 ILE A O 1
ATOM 971 N N . THR A 1 126 ? 55.743 -0.120 34.568 1.00 25.21 126 THR A N 1
ATOM 972 C CA . THR A 1 126 ? 55.603 1.271 34.145 1.00 24.56 126 THR A CA 1
ATOM 973 C C . THR A 1 126 ? 55.759 2.238 35.319 1.00 24.00 126 THR A C 1
ATOM 974 O O . THR A 1 126 ? 55.124 2.082 36.361 1.00 23.04 126 THR A O 1
ATOM 978 N N . LEU A 1 127 ? 56.606 3.242 35.143 1.00 28.18 127 LEU A N 1
ATOM 979 C CA . LEU A 1 127 ? 56.813 4.240 36.182 1.00 28.66 127 LEU A CA 1
ATOM 980 C C . LEU A 1 127 ? 56.395 5.600 35.607 1.00 28.09 127 LEU A C 1
ATOM 981 O O . LEU A 1 127 ? 56.974 6.077 34.634 1.00 27.87 127 LEU A O 1
ATOM 986 N N . ASP A 1 128 ? 55.382 6.214 36.213 1.00 22.23 128 ASP A N 1
ATOM 987 C CA . ASP A 1 128 ? 54.861 7.494 35.750 1.00 23.71 128 ASP A CA 1
ATOM 988 C C . ASP A 1 128 ? 55.008 8.614 36.762 1.00 25.08 128 ASP A C 1
ATOM 989 O O . ASP A 1 128 ? 55.075 8.376 37.970 1.00 25.33 128 ASP A O 1
ATOM 994 N N . PHE A 1 129 ? 55.038 9.843 36.265 1.00 26.13 129 PHE A N 1
ATOM 995 C CA . PHE A 1 129 ? 55.125 11.004 37.133 1.00 29.21 129 PHE A CA 1
ATOM 996 C C . PHE A 1 129 ? 54.166 12.095 36.692 1.00 30.43 129 PHE A C 1
ATOM 997 O O . PHE A 1 129 ? 54.381 12.762 35.669 1.00 31.28 129 PHE A O 1
ATOM 1005 N N . LEU A 1 130 ? 53.105 12.285 37.457 1.00 33.31 130 LEU A N 1
ATOM 1006 C CA . LEU A 1 130 ? 52.170 13.332 37.127 1.00 36.46 130 LEU A CA 1
ATOM 1007 C C . LEU A 1 130 ? 52.545 14.536 37.958 1.00 38.76 130 LEU A C 1
ATOM 1008 O O . LEU A 1 130 ? 52.472 14.511 39.193 1.00 39.53 130 LEU A O 1
ATOM 1013 N N . ASP A 1 131 ? 52.973 15.585 37.268 1.00 40.41 131 ASP A N 1
ATOM 1014 C CA . ASP A 1 131 ? 53.365 16.814 37.926 1.00 42.94 131 ASP A CA 1
ATOM 1015 C C . ASP A 1 131 ? 52.194 17.218 38.807 1.00 43.10 131 ASP A C 1
ATOM 1016 O O . ASP A 1 131 ? 51.081 17.402 38.318 1.00 42.50 131 ASP A O 1
ATOM 1021 N N . GLY A 1 132 ? 52.451 17.299 40.112 1.00 71.25 132 GLY A N 1
ATOM 1022 C CA . GLY A 1 132 ? 51.433 17.692 41.070 1.00 71.58 132 GLY A CA 1
ATOM 1023 C C . GLY A 1 132 ? 50.827 16.627 41.951 1.00 71.89 132 GLY A C 1
ATOM 1024 O O . GLY A 1 132 ? 50.486 16.904 43.114 1.00 72.99 132 GLY A O 1
ATOM 1025 N N . PHE A 1 133 ? 50.728 15.408 41.417 1.00 51.19 133 PHE A N 1
ATOM 1026 C CA . PHE A 1 133 ? 50.093 14.267 42.116 1.00 50.01 133 PHE A CA 1
ATOM 1027 C C . PHE A 1 133 ? 51.030 13.122 42.490 1.00 48.40 133 PHE A C 1
ATOM 1028 O O . PHE A 1 133 ? 50.650 12.214 43.236 1.00 48.23 133 PHE A O 1
ATOM 1036 N N . GLY A 1 134 ? 52.261 13.177 41.988 1.00 44.71 134 GLY A N 1
ATOM 1037 C CA . GLY A 1 134 ? 53.241 12.166 42.353 1.00 42.22 134 GLY A CA 1
ATOM 1038 C C . GLY A 1 134 ? 53.548 11.077 41.350 1.00 40.58 134 GLY A C 1
ATOM 1039 O O . GLY A 1 134 ? 53.137 11.126 40.190 1.00 40.15 134 GLY A O 1
ATOM 1040 N N . HIS A 1 135 ? 54.287 10.087 41.838 1.00 41.33 135 HIS A N 1
ATOM 1041 C CA . HIS A 1 135 ? 54.714 8.942 41.057 1.00 40.21 135 HIS A CA 1
ATOM 1042 C C . HIS A 1 135 ? 53.777 7.745 41.176 1.00 38.44 135 HIS A C 1
ATOM 1043 O O . HIS A 1 135 ? 53.289 7.428 42.262 1.00 39.46 135 HIS A O 1
ATOM 1050 N N . PHE A 1 136 ? 53.553 7.073 40.050 1.00 30.63 136 PHE A N 1
ATOM 1051 C CA . PHE A 1 136 ? 52.683 5.901 39.989 1.00 27.25 136 PHE A CA 1
ATOM 1052 C C . PHE A 1 136 ? 53.433 4.766 39.299 1.00 25.80 136 PHE A C 1
ATOM 1053 O O . PHE A 1 136 ? 54.367 5.009 38.533 1.00 26.46 136 PHE A O 1
ATOM 1061 N N . ALA A 1 137 ? 53.034 3.530 39.574 1.00 26.08 137 ALA A N 1
ATOM 1062 C CA . ALA A 1 137 ? 53.670 2.374 38.954 1.00 25.28 137 ALA A CA 1
ATOM 1063 C C . ALA A 1 137 ? 52.621 1.371 38.494 1.00 25.73 137 ALA A C 1
ATOM 1064 O O . ALA A 1 137 ? 51.614 1.154 39.171 1.00 25.82 137 ALA A O 1
ATOM 1066 N N . GLU A 1 138 ? 52.855 0.765 37.334 1.00 23.04 138 GLU A N 1
ATOM 1067 C CA . GLU A 1 138 ? 51.925 -0.217 36.803 1.00 24.87 138 GLU A CA 1
ATOM 1068 C C . GLU A 1 138 ? 52.683 -1.491 36.497 1.00 24.04 138 GLU A C 1
ATOM 1069 O O . GLU A 1 138 ? 53.783 -1.444 35.957 1.00 24.12 138 GLU A O 1
ATOM 1075 N N . PHE A 1 139 ? 52.090 -2.623 36.860 1.00 19.32 139 PHE A N 1
ATOM 1076 C CA . PHE A 1 139 ? 52.677 -3.925 36.602 1.00 20.95 139 PHE A CA 1
ATOM 1077 C C . PHE A 1 139 ? 51.640 -4.645 35.771 1.00 22.00 139 PHE A C 1
ATOM 1078 O O . PHE A 1 139 ? 50.465 -4.665 36.133 1.00 22.08 139 PHE A O 1
ATOM 1086 N N . ALA A 1 140 ? 52.051 -5.229 34.653 1.00 21.93 140 ALA A N 1
ATOM 1087 C CA . ALA A 1 140 ? 51.078 -5.899 33.805 1.00 25.93 140 ALA A CA 1
ATOM 1088 C C . ALA A 1 140 ? 51.658 -6.929 32.846 1.00 28.96 140 ALA A C 1
ATOM 1089 O O . ALA A 1 140 ? 52.871 -7.037 32.673 1.00 28.84 140 ALA A O 1
ATOM 1091 N N . ILE A 1 141 ? 50.755 -7.674 32.221 1.00 35.54 141 ILE A N 1
ATOM 1092 C CA . ILE A 1 141 ? 51.102 -8.694 31.248 1.00 41.51 141 ILE A CA 1
ATOM 1093 C C . ILE A 1 141 ? 49.887 -8.885 30.355 1.00 45.14 141 ILE A C 1
ATOM 1094 O O . ILE A 1 141 ? 48.776 -9.067 30.855 1.00 46.21 141 ILE A O 1
ATOM 1107 N N . THR A 1 143 ? 47.983 -11.146 27.595 1.00 73.19 143 THR A N 1
ATOM 1108 C CA . THR A 1 143 ? 47.938 -12.520 27.126 1.00 73.41 143 THR A CA 1
ATOM 1109 C C . THR A 1 143 ? 46.678 -12.746 26.298 1.00 73.59 143 THR A C 1
ATOM 1110 O O . THR A 1 143 ? 45.780 -11.905 26.276 1.00 73.02 143 THR A O 1
ATOM 1114 N N . ASP A 1 144 ? 46.621 -13.885 25.616 1.00 74.94 144 ASP A N 1
ATOM 1115 C CA . ASP A 1 144 ? 45.463 -14.226 24.800 1.00 75.68 144 ASP A CA 1
ATOM 1116 C C . ASP A 1 144 ? 44.621 -15.260 25.539 1.00 75.87 144 ASP A C 1
ATOM 1117 O O . ASP A 1 144 ? 43.399 -15.317 25.387 1.00 75.68 144 ASP A O 1
ATOM 1122 N N . ASP A 1 145 ? 45.295 -16.069 26.352 1.00 100.97 145 ASP A N 1
ATOM 1123 C CA . ASP A 1 145 ? 44.642 -17.097 27.155 1.00 100.94 145 ASP A CA 1
ATOM 1124 C C . ASP A 1 145 ? 44.008 -16.414 28.367 1.00 101.06 145 ASP A C 1
ATOM 1125 O O . ASP A 1 145 ? 44.704 -15.794 29.173 1.00 101.26 145 ASP A O 1
ATOM 1130 N N . GLU A 1 146 ? 42.685 -16.509 28.480 1.00 78.23 146 GLU A N 1
ATOM 1131 C CA . GLU A 1 146 ? 41.980 -15.892 29.595 1.00 78.30 146 GLU A CA 1
ATOM 1132 C C . GLU A 1 146 ? 41.798 -16.835 30.762 1.00 78.14 146 GLU A C 1
ATOM 1133 O O . GLU A 1 146 ? 41.196 -16.453 31.757 1.00 77.41 146 GLU A O 1
ATOM 1139 N N . THR A 1 147 ? 42.296 -18.064 30.662 1.00 82.72 147 THR A N 1
ATOM 1140 C CA . THR A 1 147 ? 42.129 -18.968 31.794 1.00 82.49 147 THR A CA 1
ATOM 1141 C C . THR A 1 147 ? 43.167 -18.577 32.819 1.00 82.52 147 THR A C 1
ATOM 1142 O O . THR A 1 147 ? 42.914 -18.621 34.023 1.00 81.69 147 THR A O 1
ATOM 1146 N N . ALA A 1 148 ? 44.340 -18.190 32.325 1.00 94.59 148 ALA A N 1
ATOM 1147 C CA . ALA A 1 148 ? 45.457 -17.803 33.189 1.00 94.59 148 ALA A CA 1
ATOM 1148 C C . ALA A 1 148 ? 45.429 -16.328 33.565 1.00 94.59 148 ALA A C 1
ATOM 1149 O O . ALA A 1 148 ? 46.486 -15.696 33.696 1.00 94.59 148 ALA A O 1
ATOM 1151 N N . LEU A 1 149 ? 44.236 -15.784 33.757 1.00 116.68 149 LEU A N 1
ATOM 1152 C CA . LEU A 1 149 ? 44.103 -14.375 34.080 1.00 115.78 149 LEU A CA 1
ATOM 1153 C C . LEU A 1 149 ? 43.962 -14.077 35.563 1.00 115.82 149 LEU A C 1
ATOM 1154 O O . LEU A 1 149 ? 43.828 -12.918 35.962 1.00 115.64 149 LEU A O 1
ATOM 1159 N N . ALA A 1 150 ? 43.957 -15.118 36.380 1.00 81.09 150 ALA A N 1
ATOM 1160 C CA . ALA A 1 150 ? 43.848 -14.912 37.811 1.00 80.72 150 ALA A CA 1
ATOM 1161 C C . ALA A 1 150 ? 45.200 -15.292 38.387 1.00 80.58 150 ALA A C 1
ATOM 1162 O O . ALA A 1 150 ? 45.575 -14.863 39.483 1.00 79.61 150 ALA A O 1
ATOM 1164 N N . ARG A 1 151 ? 45.937 -16.093 37.624 1.00 61.69 151 ARG A N 1
ATOM 1165 C CA . ARG A 1 151 ? 47.257 -16.526 38.050 1.00 61.74 151 ARG A CA 1
ATOM 1166 C C . ARG A 1 151 ? 48.314 -15.498 37.645 1.00 61.14 151 ARG A C 1
ATOM 1167 O O . ARG A 1 151 ? 49.333 -15.365 38.321 1.00 60.72 151 ARG A O 1
ATOM 1175 N N . TYR A 1 152 ? 48.079 -14.775 36.550 1.00 69.64 152 TYR A N 1
ATOM 1176 C CA . TYR A 1 152 ? 49.018 -13.733 36.139 1.00 69.27 152 TYR A CA 1
ATOM 1177 C C . TYR A 1 152 ? 48.854 -12.611 37.165 1.00 68.64 152 TYR A C 1
ATOM 1178 O O . TYR A 1 152 ? 49.832 -12.031 37.639 1.00 68.52 152 TYR A O 1
ATOM 1187 N N . ARG A 1 153 ? 47.596 -12.325 37.501 1.00 52.37 153 ARG A N 1
ATOM 1188 C CA . ARG A 1 153 ? 47.237 -11.295 38.475 1.00 52.12 153 ARG A CA 1
ATOM 1189 C C . ARG A 1 153 ? 47.996 -11.523 39.772 1.00 51.79 153 ARG A C 1
ATOM 1190 O O . ARG A 1 153 ? 48.222 -10.592 40.543 1.00 51.15 153 ARG A O 1
ATOM 1198 N N . GLU A 1 154 ? 48.395 -12.770 39.993 1.00 46.14 154 GLU A N 1
ATOM 1199 C CA . GLU A 1 154 ? 49.113 -13.151 41.198 1.00 45.36 154 GLU A CA 1
ATOM 1200 C C . GLU A 1 154 ? 50.613 -12.949 41.064 1.00 43.80 154 GLU A C 1
ATOM 1201 O O . GLU A 1 154 ? 51.239 -12.349 41.940 1.00 42.05 154 GLU A O 1
ATOM 1207 N N . ARG A 1 155 ? 51.198 -13.444 39.976 1.00 47.55 155 ARG A N 1
ATOM 1208 C CA . ARG A 1 155 ? 52.629 -13.266 39.794 1.00 46.39 155 ARG A CA 1
ATOM 1209 C C . ARG A 1 155 ? 52.870 -11.769 39.668 1.00 45.83 155 ARG A C 1
ATOM 1210 O O . ARG A 1 155 ? 53.965 -11.282 39.948 1.00 46.47 155 ARG A O 1
ATOM 1218 N N . LEU A 1 156 ? 51.834 -11.044 39.244 1.00 42.85 156 LEU A N 1
ATOM 1219 C CA . LEU A 1 156 ? 51.920 -9.592 39.131 1.00 41.92 156 LEU A CA 1
ATOM 1220 C C . LEU A 1 156 ? 52.050 -9.030 40.544 1.00 40.35 156 LEU A C 1
ATOM 1221 O O . LEU A 1 156 ? 52.868 -8.145 40.801 1.00 40.28 156 LEU A O 1
ATOM 1226 N N . VAL A 1 157 ? 51.229 -9.546 41.454 1.00 43.53 157 VAL A N 1
ATOM 1227 C CA . VAL A 1 157 ? 51.272 -9.114 42.845 1.00 42.82 157 VAL A CA 1
ATOM 1228 C C . VAL A 1 157 ? 52.628 -9.527 43.405 1.00 42.09 157 VAL A C 1
ATOM 1229 O O . VAL A 1 157 ? 53.279 -8.757 44.112 1.00 39.42 157 VAL A O 1
ATOM 1233 N N . ALA A 1 158 ? 53.053 -10.743 43.071 1.00 42.40 158 ALA A N 1
ATOM 1234 C CA . ALA A 1 158 ? 54.342 -11.253 43.526 1.00 42.79 158 ALA A CA 1
ATOM 1235 C C . ALA A 1 158 ? 55.430 -10.278 43.097 1.00 42.83 158 ALA A C 1
ATOM 1236 O O . ALA A 1 158 ? 56.231 -9.816 43.913 1.00 43.43 158 ALA A O 1
ATOM 1238 N N . LEU A 1 159 ? 55.451 -9.969 41.804 1.00 39.70 159 LEU A N 1
ATOM 1239 C CA . LEU A 1 159 ? 56.436 -9.041 41.264 1.00 39.45 159 LEU A CA 1
ATOM 1240 C C . LEU A 1 159 ? 56.340 -7.711 42.006 1.00 38.58 159 LEU A C 1
ATOM 1241 O O . LEU A 1 159 ? 57.355 -7.137 42.405 1.00 37.95 159 LEU A O 1
ATOM 1246 N N . ALA A 1 160 ? 55.114 -7.230 42.194 1.00 41.68 160 ALA A N 1
ATOM 1247 C CA . ALA A 1 160 ? 54.893 -5.968 42.891 1.00 42.78 160 ALA A CA 1
ATOM 1248 C C . ALA A 1 160 ? 55.531 -6.011 44.276 1.00 42.71 160 ALA A C 1
ATOM 1249 O O . ALA A 1 160 ? 56.134 -5.033 44.723 1.00 42.34 160 ALA A O 1
ATOM 1251 N N . GLN A 1 161 ? 55.395 -7.155 44.945 1.00 55.69 161 GLN A N 1
ATOM 1252 C CA . GLN A 1 161 ? 55.948 -7.336 46.282 1.00 55.47 161 GLN A CA 1
ATOM 1253 C C . GLN A 1 161 ? 57.460 -7.163 46.299 1.00 55.17 161 GLN A C 1
ATOM 1254 O O . GLN A 1 161 ? 58.035 -6.770 47.315 1.00 56.56 161 GLN A O 1
ATOM 1260 N N . GLN A 1 162 ? 58.100 -7.457 45.171 1.00 27.15 162 GLN A N 1
ATOM 1261 C CA . GLN A 1 162 ? 59.547 -7.324 45.065 1.00 26.73 162 GLN A CA 1
ATOM 1262 C C . GLN A 1 162 ? 59.975 -5.866 45.232 1.00 26.18 162 GLN A C 1
ATOM 1263 O O . GLN A 1 162 ? 61.073 -5.585 45.722 1.00 23.66 162 GLN A O 1
ATOM 1269 N N . PHE A 1 163 ? 59.107 -4.940 44.830 1.00 37.07 163 PHE A N 1
ATOM 1270 C CA . PHE A 1 163 ? 59.412 -3.516 44.951 1.00 37.87 163 PHE A CA 1
ATOM 1271 C C . PHE A 1 163 ? 58.958 -2.954 46.286 1.00 40.50 163 PHE A C 1
ATOM 1272 O O . PHE A 1 163 ? 59.019 -1.739 46.522 1.00 40.59 163 PHE A O 1
ATOM 1280 N N . HIS A 1 164 ? 58.505 -3.848 47.160 1.00 59.65 164 HIS A N 1
ATOM 1281 C CA . HIS A 1 164 ? 58.057 -3.461 48.486 1.00 61.40 164 HIS A CA 1
ATOM 1282 C C . HIS A 1 164 ? 56.794 -2.607 48.412 1.00 62.40 164 HIS A C 1
ATOM 1283 O O . HIS A 1 164 ? 56.706 -1.546 49.031 1.00 63.90 164 HIS A O 1
ATOM 1290 N N . LEU A 1 165 ? 55.822 -3.077 47.636 1.00 60.64 165 LEU A N 1
ATOM 1291 C CA . LEU A 1 165 ? 54.549 -2.385 47.476 1.00 59.65 165 LEU A CA 1
ATOM 1292 C C . LEU A 1 165 ? 53.420 -3.268 47.989 1.00 59.31 165 LEU A C 1
ATOM 1293 O O . LEU A 1 165 ? 53.189 -4.364 47.475 1.00 59.25 165 LEU A O 1
ATOM 1298 N N . SER A 1 166 ? 52.720 -2.781 49.008 1.00 34.95 166 SER A N 1
ATOM 1299 C CA . SER A 1 166 ? 51.621 -3.520 49.611 1.00 34.31 166 SER A CA 1
ATOM 1300 C C . SER A 1 166 ? 50.272 -3.099 49.039 1.00 33.64 166 SER A C 1
ATOM 1301 O O . SER A 1 166 ? 50.160 -2.066 48.377 1.00 32.16 166 SER A O 1
ATOM 1304 N N . GLU A 1 167 ? 49.252 -3.910 49.296 1.00 50.94 167 GLU A N 1
ATOM 1305 C CA . GLU A 1 167 ? 47.908 -3.628 48.811 1.00 50.56 167 GLU A CA 1
ATOM 1306 C C . GLU A 1 167 ? 47.510 -2.217 49.236 1.00 49.09 167 GLU A C 1
ATOM 1307 O O . GLU A 1 167 ? 46.688 -1.569 48.590 1.00 48.58 167 GLU A O 1
ATOM 1313 N N . ALA A 1 168 ? 48.106 -1.749 50.329 1.00 35.32 168 ALA A N 1
ATOM 1314 C CA . ALA A 1 168 ? 47.828 -0.417 50.848 1.00 32.62 168 ALA A CA 1
ATOM 1315 C C . ALA A 1 168 ? 48.349 0.641 49.879 1.00 30.66 168 ALA A C 1
ATOM 1316 O O .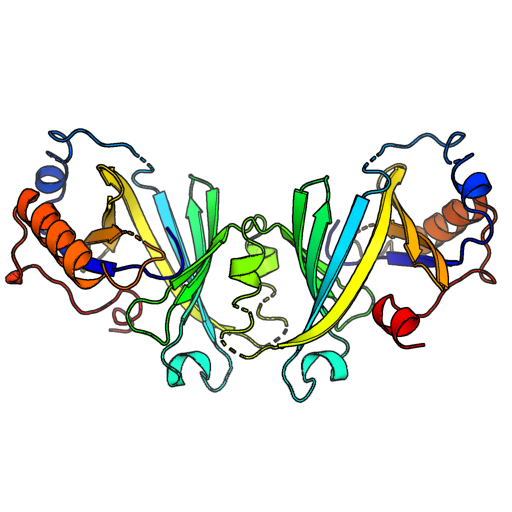 ALA A 1 168 ? 47.938 1.800 49.928 1.00 29.95 168 ALA A O 1
ATOM 1318 N N . ASP A 1 169 ? 49.261 0.231 49.004 1.00 27.98 169 ASP A N 1
ATOM 1319 C CA . ASP A 1 169 ? 49.840 1.134 48.014 1.00 27.39 169 ASP A CA 1
ATOM 1320 C C . ASP A 1 169 ? 49.016 1.134 46.721 1.00 25.50 169 ASP A C 1
ATOM 1321 O O . ASP A 1 169 ? 49.112 2.057 45.907 1.00 22.90 169 ASP A O 1
ATOM 1326 N N . ARG A 1 170 ? 48.211 0.089 46.551 1.00 33.38 170 ARG A N 1
ATOM 1327 C CA . ARG A 1 170 ? 47.357 -0.063 45.381 1.00 34.58 170 ARG A CA 1
ATOM 1328 C C . ARG A 1 170 ? 46.560 1.191 45.084 1.00 34.45 170 ARG A C 1
ATOM 1329 O O . ARG A 1 170 ? 45.979 1.793 45.982 1.00 36.25 170 ARG A O 1
ATOM 1337 N N . GLU A 1 171 ? 46.542 1.581 43.815 1.00 28.32 171 GLU A N 1
ATOM 1338 C CA . GLU A 1 171 ? 45.793 2.750 43.375 1.00 27.16 171 GLU A CA 1
ATOM 1339 C C . GLU A 1 171 ? 44.694 2.266 42.436 1.00 26.60 171 GLU A C 1
ATOM 1340 O O . GLU A 1 171 ? 44.970 1.742 41.356 1.00 26.35 171 GLU A O 1
ATOM 1346 N N . HIS A 1 172 ? 43.446 2.440 42.854 1.00 22.56 172 HIS A N 1
ATOM 1347 C CA . HIS A 1 172 ? 42.309 2.005 42.057 1.00 22.84 172 HIS A CA 1
ATOM 1348 C C . HIS A 1 172 ? 41.772 3.065 41.104 1.00 23.36 172 HIS A C 1
ATOM 1349 O O . HIS A 1 172 ? 41.100 2.734 40.132 1.00 20.50 172 HIS A O 1
ATOM 1356 N N . ARG A 1 173 ? 42.056 4.333 41.377 1.00 31.00 173 ARG A N 1
ATOM 1357 C CA . ARG A 1 173 ? 41.598 5.398 40.495 1.00 35.34 173 ARG A CA 1
ATOM 1358 C C . ARG A 1 173 ? 42.493 5.378 39.256 1.00 38.02 173 ARG A C 1
ATOM 1359 O O . ARG A 1 173 ? 43.723 5.434 39.361 1.00 37.63 173 ARG A O 1
ATOM 1367 N N . SER A 1 174 ? 41.885 5.286 38.081 1.00 40.23 174 SER A N 1
ATOM 1368 C CA . SER A 1 174 ? 42.668 5.238 36.857 1.00 42.99 174 SER A CA 1
ATOM 1369 C C . SER A 1 174 ? 43.044 6.632 36.373 1.00 43.72 174 SER A C 1
ATOM 1370 O O . SER A 1 174 ? 42.477 7.624 36.822 1.00 42.87 174 SER A O 1
ATOM 1373 N N . TYR A 1 175 ? 44.011 6.680 35.461 1.00 67.79 175 TYR A N 1
ATOM 1374 C CA . TYR A 1 175 ? 44.501 7.922 34.872 1.00 69.35 175 TYR A CA 1
ATOM 1375 C C . TYR A 1 175 ? 43.337 8.867 34.550 1.00 69.43 175 TYR A C 1
ATOM 1376 O O . TYR A 1 175 ? 43.158 9.910 35.194 1.00 70.55 175 TYR A O 1
ATOM 1385 N N . LYS A 1 176 ? 42.553 8.484 33.544 1.00 49.88 176 LYS A N 1
ATOM 1386 C CA . LYS A 1 176 ? 41.387 9.259 33.123 1.00 50.51 176 LYS A CA 1
ATOM 1387 C C . LYS A 1 176 ? 40.327 9.143 34.184 1.00 50.87 176 LYS A C 1
ATOM 1388 O O . LYS A 1 176 ? 39.719 10.136 34.603 1.00 50.86 176 LYS A O 1
ATOM 1394 N N . GLU A 1 177 ? 40.090 7.894 34.574 1.00 108.09 177 GLU A N 1
ATOM 1395 C CA . GLU A 1 177 ? 39.109 7.570 35.583 1.00 108.20 177 GLU A CA 1
ATOM 1396 C C . GLU A 1 177 ? 39.240 8.570 36.709 1.00 107.87 177 GLU A C 1
ATOM 1397 O O . GLU A 1 177 ? 38.314 8.735 37.498 1.00 108.94 177 GLU A O 1
ATOM 1403 N N . ILE A 1 178 ? 40.403 9.224 36.777 1.00 60.69 178 ILE A N 1
ATOM 1404 C CA . ILE A 1 178 ? 40.612 10.283 37.752 1.00 59.47 178 ILE A CA 1
ATOM 1405 C C . ILE A 1 178 ? 41.822 11.177 37.759 1.00 60.08 178 ILE A C 1
ATOM 1406 O O . ILE A 1 178 ? 42.976 10.806 38.011 1.00 60.20 178 ILE A O 1
ATOM 1411 N N . LEU A 1 179 ? 41.454 12.403 37.469 1.00 81.46 179 LEU A N 1
ATOM 1412 C CA . LEU A 1 179 ? 42.267 13.589 37.438 1.00 81.21 179 LEU A CA 1
ATOM 1413 C C . LEU A 1 179 ? 41.543 14.389 36.422 1.00 81.60 179 LEU A C 1
ATOM 1414 O O . LEU A 1 179 ? 42.096 14.986 35.492 1.00 80.48 179 LEU A O 1
ATOM 1419 N N . SER A 1 180 ? 40.247 14.173 36.585 1.00 114.11 180 SER A N 1
ATOM 1420 C CA . SER A 1 180 ? 39.131 14.799 35.921 1.00 116.64 180 SER A CA 1
ATOM 1421 C C . SER A 1 180 ? 38.876 15.470 37.293 1.00 115.61 180 SER A C 1
ATOM 1422 O O . SER A 1 180 ? 38.359 16.584 37.393 1.00 116.55 180 SER A O 1
ATOM 1425 N N . ALA A 1 181 ? 39.359 14.770 38.336 1.00 63.91 181 ALA A N 1
ATOM 1426 C CA . ALA A 1 181 ? 39.294 15.159 39.757 1.00 65.14 181 ALA A CA 1
ATOM 1427 C C . ALA A 1 181 ? 37.992 15.811 40.202 1.00 66.29 181 ALA A C 1
ATOM 1428 O O . ALA A 1 181 ? 37.239 15.132 40.939 1.00 67.55 181 ALA A O 1
ATOM 1430 N N . GLN B 1 8 ? 52.369 16.939 0.136 1.00 70.97 8 GLN B N 1
ATOM 1431 C CA . GLN B 1 8 ? 51.316 16.187 -0.607 1.00 69.58 8 GLN B CA 1
ATOM 1432 C C . GLN B 1 8 ? 50.340 15.530 0.366 1.00 67.19 8 GLN B C 1
ATOM 1433 O O . GLN B 1 8 ? 50.615 14.450 0.890 1.00 67.12 8 GLN B O 1
ATOM 1439 N N . GLY B 1 9 ? 49.203 16.182 0.608 1.00 50.37 9 GLY B N 1
ATOM 1440 C CA . GLY B 1 9 ? 48.228 15.619 1.525 1.00 46.99 9 GLY B CA 1
ATOM 1441 C C . GLY B 1 9 ? 46.810 16.176 1.522 1.00 44.49 9 GLY B C 1
ATOM 1442 O O . GLY B 1 9 ? 45.849 15.404 1.537 1.00 44.48 9 GLY B O 1
ATOM 1443 N N . GLN B 1 10 ? 46.645 17.495 1.497 1.00 30.72 10 GLN B N 1
ATOM 1444 C CA . GLN B 1 10 ? 45.289 18.033 1.545 1.00 28.24 10 GLN B CA 1
ATOM 1445 C C . GLN B 1 10 ? 44.389 17.674 0.369 1.00 24.54 10 GLN B C 1
ATOM 1446 O O . GLN B 1 10 ? 43.324 17.093 0.562 1.00 24.45 10 GLN B O 1
ATOM 1452 N N . PHE B 1 11 ? 44.812 18.013 -0.842 1.00 30.09 11 PHE B N 1
ATOM 1453 C CA . PHE B 1 11 ? 43.997 17.752 -2.018 1.00 28.49 11 PHE B CA 1
ATOM 1454 C C . PHE B 1 11 ? 44.527 16.663 -2.927 1.00 26.30 11 PHE B C 1
ATOM 1455 O O . PHE B 1 11 ? 45.646 16.744 -3.430 1.00 26.84 11 PHE B O 1
ATOM 1463 N N . GLU B 1 12 ? 43.708 15.644 -3.137 1.00 20.90 12 GLU B N 1
ATOM 1464 C CA . GLU B 1 12 ? 44.074 14.554 -4.019 1.00 19.66 12 GLU B CA 1
ATOM 1465 C C . GLU B 1 12 ? 43.398 14.754 -5.378 1.00 17.93 12 GLU B C 1
ATOM 1466 O O . GLU B 1 12 ? 42.199 15.043 -5.462 1.00 15.99 12 GLU B O 1
ATOM 1472 N N . VAL B 1 13 ? 44.174 14.624 -6.440 1.00 19.11 13 VAL B N 1
ATOM 1473 C CA . VAL B 1 13 ? 43.628 14.735 -7.780 1.00 19.88 13 VAL B CA 1
ATOM 1474 C C . VAL B 1 13 ? 43.943 13.372 -8.377 1.00 20.11 13 VAL B C 1
ATOM 1475 O O . VAL B 1 13 ? 45.105 12.979 -8.469 1.00 18.60 13 VAL B O 1
ATOM 1479 N N . GLU B 1 14 ? 42.899 12.648 -8.764 1.00 30.75 14 GLU B N 1
ATOM 1480 C CA . GLU B 1 14 ? 43.056 11.305 -9.306 1.00 31.23 14 GLU B CA 1
ATOM 1481 C C . GLU B 1 14 ? 42.068 11.009 -10.418 1.00 29.60 14 GLU B C 1
ATOM 1482 O O . GLU B 1 14 ? 40.867 11.183 -10.247 1.00 29.55 14 GLU B O 1
ATOM 1488 N N . LEU B 1 15 ? 42.581 10.563 -11.559 1.00 21.06 15 LEU B N 1
ATOM 1489 C CA . LEU B 1 15 ? 41.726 10.218 -12.687 1.00 19.41 15 LEU B CA 1
ATOM 1490 C C . LEU B 1 15 ? 41.848 8.721 -12.918 1.00 18.42 15 LEU B C 1
ATOM 1491 O O . LEU B 1 15 ? 42.955 8.180 -12.988 1.00 18.40 15 LEU B O 1
ATOM 1496 N N . LYS B 1 16 ? 40.697 8.062 -13.016 1.00 24.26 16 LYS B N 1
ATOM 1497 C CA . LYS B 1 16 ? 40.630 6.623 -13.229 1.00 24.97 16 LYS B CA 1
ATOM 1498 C C . LYS B 1 16 ? 40.226 6.342 -14.669 1.00 24.62 16 LYS B C 1
ATOM 1499 O O . LYS B 1 16 ? 39.408 7.060 -15.241 1.00 25.88 16 LYS B O 1
ATOM 1505 N N . TYR B 1 17 ? 40.813 5.304 -15.255 1.00 16.58 17 TYR B N 1
ATOM 1506 C CA . TYR B 1 17 ? 40.517 4.915 -16.635 1.00 15.55 17 TYR B CA 1
ATOM 1507 C C . TYR B 1 17 ? 40.430 3.397 -16.763 1.00 15.64 17 TYR B C 1
ATOM 1508 O O . TYR B 1 17 ? 41.084 2.663 -16.018 1.00 14.60 17 TYR B O 1
ATOM 1517 N N . ARG B 1 18 ? 39.622 2.940 -17.717 1.00 18.22 18 ARG B N 1
ATOM 1518 C CA . ARG B 1 18 ? 39.484 1.516 -17.998 1.00 18.13 18 ARG B CA 1
ATOM 1519 C C . ARG B 1 18 ? 40.663 1.228 -18.912 1.00 18.17 18 ARG B C 1
ATOM 1520 O O . ARG B 1 18 ? 40.968 2.035 -19.786 1.00 17.62 18 ARG B O 1
ATOM 1528 N N . VAL B 1 19 ? 41.348 0.107 -18.704 1.00 18.62 19 VAL B N 1
ATOM 1529 C CA . VAL B 1 19 ? 42.492 -0.242 -19.545 1.00 18.22 19 VAL B CA 1
ATOM 1530 C C . VAL B 1 19 ? 42.173 -1.493 -20.354 1.00 21.17 19 VAL B C 1
ATOM 1531 O O . VAL B 1 19 ? 42.138 -2.595 -19.811 1.00 20.19 19 VAL B O 1
ATOM 1535 N N . LYS B 1 20 ? 41.961 -1.312 -21.655 1.00 24.73 20 LYS B N 1
ATOM 1536 C CA . LYS B 1 20 ? 41.631 -2.416 -22.550 1.00 28.00 20 LYS B CA 1
ATOM 1537 C C . LYS B 1 20 ? 42.784 -3.387 -22.783 1.00 27.49 20 LYS B C 1
ATOM 1538 O O . LYS B 1 20 ? 42.567 -4.592 -22.892 1.00 27.41 20 LYS B O 1
ATOM 1544 N N . ASN B 1 21 ? 44.006 -2.868 -22.865 1.00 27.79 21 ASN B N 1
ATOM 1545 C CA . ASN B 1 21 ? 45.156 -3.728 -23.114 1.00 27.50 21 ASN B CA 1
ATOM 1546 C C . ASN B 1 21 ? 46.246 -3.602 -22.043 1.00 26.41 21 ASN B C 1
ATOM 1547 O O . ASN B 1 21 ? 47.078 -2.695 -22.080 1.00 25.26 21 ASN B O 1
ATOM 1552 N N . HIS B 1 22 ? 46.228 -4.536 -21.098 1.00 25.22 22 HIS B N 1
ATOM 1553 C CA . HIS B 1 22 ? 47.183 -4.582 -19.998 1.00 23.76 22 HIS B CA 1
ATOM 1554 C C . HIS B 1 22 ? 48.641 -4.603 -20.460 1.00 22.56 22 HIS B C 1
ATOM 1555 O O . HIS B 1 22 ? 49.462 -3.817 -19.982 1.00 20.37 22 HIS B O 1
ATOM 1562 N N . ASP B 1 23 ? 48.968 -5.510 -21.378 1.00 20.45 23 ASP B N 1
ATOM 1563 C CA . ASP B 1 23 ? 50.343 -5.623 -21.871 1.00 20.45 23 ASP B CA 1
ATOM 1564 C C . ASP B 1 23 ? 50.837 -4.367 -22.577 1.00 20.20 23 ASP B C 1
ATOM 1565 O O . ASP B 1 23 ? 52.004 -3.988 -22.448 1.00 21.53 23 ASP B O 1
ATOM 1570 N N . ALA B 1 24 ? 49.948 -3.728 -23.328 1.00 20.69 24 ALA B N 1
ATOM 1571 C CA . ALA B 1 24 ? 50.295 -2.517 -24.048 1.00 19.17 24 ALA B CA 1
ATOM 1572 C C . ALA B 1 24 ? 50.565 -1.399 -23.061 1.00 19.38 24 ALA B C 1
ATOM 1573 O O . ALA B 1 24 ? 51.465 -0.588 -23.267 1.00 20.18 24 ALA B O 1
ATOM 1575 N N . PHE B 1 25 ? 49.781 -1.350 -21.988 1.00 16.46 25 PHE B N 1
ATOM 1576 C CA . PHE B 1 25 ? 49.966 -0.310 -20.983 1.00 16.00 25 PHE B CA 1
ATOM 1577 C C . PHE B 1 25 ? 51.369 -0.401 -20.383 1.00 16.83 25 PHE B C 1
ATOM 1578 O O . PHE B 1 25 ? 52.072 0.607 -20.280 1.00 16.68 25 PHE B O 1
ATOM 1586 N N . LEU B 1 26 ? 51.779 -1.612 -20.012 1.00 16.11 26 LEU B N 1
ATOM 1587 C CA . LEU B 1 26 ? 53.096 -1.825 -19.410 1.00 17.01 26 LEU B CA 1
ATOM 1588 C C . LEU B 1 26 ? 54.251 -1.599 -20.378 1.00 18.95 26 LEU B C 1
ATOM 1589 O O . LEU B 1 26 ? 55.269 -1.024 -20.003 1.00 19.24 26 LEU B O 1
ATOM 1594 N N . ASN B 1 27 ? 54.112 -2.052 -21.621 1.00 21.62 27 ASN B N 1
ATOM 1595 C CA . ASN B 1 27 ? 55.179 -1.831 -22.592 1.00 23.46 27 ASN B CA 1
ATOM 1596 C C . ASN B 1 27 ? 55.392 -0.333 -22.770 1.00 22.21 27 ASN B C 1
ATOM 1597 O O . ASN B 1 27 ? 56.512 0.121 -23.000 1.00 23.24 27 ASN B O 1
ATOM 1610 N N . VAL B 1 29 ? 54.795 2.032 -20.374 1.00 19.01 29 VAL B N 1
ATOM 1611 C CA . VAL B 1 29 ? 55.437 2.541 -19.164 1.00 17.47 29 VAL B CA 1
ATOM 1612 C C . VAL B 1 29 ? 56.940 2.269 -19.219 1.00 18.89 29 VAL B C 1
ATOM 1613 O O . VAL B 1 29 ? 57.730 3.039 -18.680 1.00 16.27 29 VAL B O 1
ATOM 1617 N N . LYS B 1 30 ? 57.329 1.183 -19.884 1.00 18.27 30 LYS B N 1
ATOM 1618 C CA . LYS B 1 30 ? 58.742 0.831 -20.020 1.00 19.98 30 LYS B CA 1
ATOM 1619 C C . LYS B 1 30 ? 59.537 1.894 -20.771 1.00 19.35 30 LYS B C 1
ATOM 1620 O O . LYS B 1 30 ? 60.760 1.975 -20.632 1.00 19.41 30 LYS B O 1
ATOM 1626 N N . GLN B 1 31 ? 58.848 2.696 -21.577 1.00 23.69 31 GLN B N 1
ATOM 1627 C CA . GLN B 1 31 ? 59.503 3.746 -22.364 1.00 23.42 31 GLN B CA 1
ATOM 1628 C C . GLN B 1 31 ? 59.499 5.078 -21.604 1.00 23.01 31 GLN B C 1
ATOM 1629 O O . GLN B 1 31 ? 60.070 6.073 -22.055 1.00 24.51 31 GLN B O 1
ATOM 1635 N N . ILE B 1 32 ? 58.849 5.091 -20.447 1.00 22.35 32 ILE B N 1
ATOM 1636 C CA . ILE B 1 32 ? 58.775 6.303 -19.639 1.00 23.86 32 ILE B CA 1
ATOM 1637 C C . ILE B 1 32 ? 59.592 6.109 -18.368 1.00 23.52 32 ILE B C 1
ATOM 1638 O O . ILE B 1 32 ? 59.450 5.091 -17.692 1.00 22.87 32 ILE B O 1
ATOM 1643 N N . GLU B 1 33 ? 60.448 7.074 -18.043 1.00 23.65 33 GLU B N 1
ATOM 1644 C CA . GLU B 1 33 ? 61.257 6.969 -16.826 1.00 23.22 33 GLU B CA 1
ATOM 1645 C C . GLU B 1 33 ? 60.296 6.861 -15.647 1.00 20.55 33 GLU B C 1
ATOM 1646 O O . GLU B 1 33 ? 59.390 7.681 -15.501 1.00 21.57 33 GLU B O 1
ATOM 1652 N N . HIS B 1 34 ? 60.488 5.849 -14.811 1.00 13.41 34 HIS B N 1
ATOM 1653 C CA . HIS B 1 34 ? 59.607 5.662 -13.670 1.00 14.13 34 HIS B CA 1
ATOM 1654 C C . HIS B 1 34 ? 60.241 4.775 -12.604 1.00 16.42 34 HIS B C 1
ATOM 1655 O O . HIS B 1 34 ? 61.324 4.212 -12.799 1.00 15.27 34 HIS B O 1
ATOM 1662 N N . GLU B 1 35 ? 59.541 4.649 -11.483 1.00 15.42 35 GLU B N 1
ATOM 1663 C CA . GLU B 1 35 ? 59.990 3.804 -10.380 1.00 19.24 35 GLU B CA 1
ATOM 1664 C C . GLU B 1 35 ? 58.870 2.837 -10.029 1.00 18.34 35 GLU B C 1
ATOM 1665 O O . GLU B 1 35 ? 57.691 3.115 -10.274 1.00 18.37 35 GLU B O 1
ATOM 1671 N N . VAL B 1 36 ? 59.251 1.709 -9.443 1.00 21.55 36 VAL B N 1
ATOM 1672 C CA . VAL B 1 36 ? 58.299 0.688 -9.030 1.00 21.28 36 VAL B CA 1
ATOM 1673 C C . VAL B 1 36 ? 58.192 0.700 -7.512 1.00 20.66 36 VAL B C 1
ATOM 1674 O O . VAL B 1 36 ? 59.203 0.705 -6.821 1.00 22.49 36 VAL B O 1
ATOM 1686 N N . PHE B 1 38 ? 55.669 -1.397 -6.054 1.00 17.72 38 PHE B N 1
ATOM 1687 C CA . PHE B 1 38 ? 55.432 -2.828 -5.982 1.00 18.07 38 PHE B CA 1
ATOM 1688 C C . PHE B 1 38 ? 54.605 -3.272 -7.177 1.00 19.86 38 PHE B C 1
ATOM 1689 O O . PHE B 1 38 ? 53.801 -2.504 -7.711 1.00 18.46 38 PHE B O 1
ATOM 1697 N N . GLU B 1 39 ? 54.821 -4.505 -7.612 1.00 19.85 39 GLU B N 1
ATOM 1698 C CA . GLU B 1 39 ? 54.080 -5.029 -8.742 1.00 19.82 39 GLU B CA 1
ATOM 1699 C C . GLU B 1 39 ? 53.304 -6.273 -8.381 1.00 20.30 39 GLU B C 1
ATOM 1700 O O . GLU B 1 39 ? 53.729 -7.072 -7.542 1.00 22.39 39 GLU B O 1
ATOM 1706 N N . ASN B 1 40 ? 52.152 -6.415 -9.023 1.00 15.39 40 ASN B N 1
ATOM 1707 C CA . ASN B 1 40 ? 51.270 -7.567 -8.861 1.00 15.05 40 ASN B CA 1
ATOM 1708 C C . ASN B 1 40 ? 51.094 -8.115 -7.453 1.00 15.86 40 ASN B C 1
ATOM 1709 O O . ASN B 1 40 ? 51.302 -9.301 -7.194 1.00 14.16 40 ASN B O 1
ATOM 1714 N N . ASN B 1 41 ? 50.703 -7.234 -6.545 1.00 19.14 41 ASN B N 1
ATOM 1715 C CA . ASN B 1 41 ? 50.437 -7.629 -5.178 1.00 19.56 41 ASN B CA 1
ATOM 1716 C C . ASN B 1 41 ? 48.946 -7.789 -5.060 1.00 19.98 41 ASN B C 1
ATOM 1717 O O . ASN B 1 41 ? 48.195 -7.260 -5.875 1.00 21.23 41 ASN B O 1
ATOM 1722 N N . GLN B 1 42 ? 48.514 -8.523 -4.049 1.00 14.46 42 GLN B N 1
ATOM 1723 C CA . GLN B 1 42 ? 47.093 -8.681 -3.825 1.00 16.18 42 GLN B CA 1
ATOM 1724 C C . GLN B 1 42 ? 46.682 -7.618 -2.819 1.00 15.67 42 GLN B C 1
ATOM 1725 O O . GLN B 1 42 ? 47.317 -7.473 -1.777 1.00 16.23 42 GLN B O 1
ATOM 1731 N N . GLU B 1 43 ? 45.631 -6.867 -3.131 1.00 13.57 43 GLU B N 1
ATOM 1732 C CA . GLU B 1 43 ? 45.153 -5.858 -2.201 1.00 13.09 43 GLU B CA 1
ATOM 1733 C C . GLU B 1 43 ? 43.770 -6.231 -1.715 1.00 11.91 43 GLU B C 1
ATOM 1734 O O . GLU B 1 43 ? 42.871 -6.464 -2.520 1.00 11.68 43 GLU B O 1
ATOM 1740 N N . SER B 1 44 ? 43.598 -6.293 -0.399 1.00 9.63 44 SER B N 1
ATOM 1741 C CA . SER B 1 44 ? 42.298 -6.621 0.162 1.00 8.31 44 SER B CA 1
ATOM 1742 C C . SER B 1 44 ? 41.788 -5.372 0.836 1.00 9.90 44 SER B C 1
ATOM 1743 O O . SER B 1 44 ? 42.542 -4.682 1.516 1.00 11.44 44 SER B O 1
ATOM 1746 N N . ASP B 1 45 ? 40.518 -5.057 0.631 1.00 8.34 45 ASP B N 1
ATOM 1747 C CA . ASP B 1 45 ? 39.949 -3.898 1.278 1.00 9.45 45 ASP B CA 1
ATOM 1748 C C . ASP B 1 45 ? 38.697 -4.312 2.031 1.00 9.59 45 ASP B C 1
ATOM 1749 O O . ASP B 1 45 ? 37.890 -5.114 1.540 1.00 9.50 45 ASP B O 1
ATOM 1754 N N . TRP B 1 46 ? 38.557 -3.789 3.244 1.00 10.12 46 TRP B N 1
ATOM 1755 C CA . TRP B 1 46 ? 37.393 -4.049 4.071 1.00 12.04 46 TRP B CA 1
ATOM 1756 C C . TRP B 1 46 ? 36.732 -2.704 4.329 1.00 13.92 46 TRP B C 1
ATOM 1757 O O . TRP B 1 46 ? 37.308 -1.853 5.003 1.00 18.54 46 TRP B O 1
ATOM 1768 N N . PHE B 1 47 ? 35.538 -2.504 3.784 1.00 12.88 47 PHE B N 1
ATOM 1769 C CA . PHE B 1 47 ? 34.825 -1.252 3.986 1.00 13.26 47 PHE B CA 1
ATOM 1770 C C . PHE B 1 47 ? 33.948 -1.375 5.222 1.00 13.07 47 PHE B C 1
ATOM 1771 O O . PHE B 1 47 ? 33.226 -2.365 5.380 1.00 14.22 47 PHE B O 1
ATOM 1779 N N . TYR B 1 48 ? 34.011 -0.369 6.090 1.00 12.52 48 TYR B N 1
ATOM 1780 C CA . TYR B 1 48 ? 33.229 -0.358 7.334 1.00 11.80 48 TYR B CA 1
ATOM 1781 C C . TYR B 1 48 ? 32.220 0.771 7.415 1.00 10.91 48 TYR B C 1
ATOM 1782 O O . TYR B 1 48 ? 32.396 1.829 6.810 1.00 12.02 48 TYR B O 1
ATOM 1791 N N . ASP B 1 49 ? 31.172 0.548 8.196 1.00 7.39 49 ASP B N 1
ATOM 1792 C CA . ASP B 1 49 ? 30.155 1.556 8.400 1.00 9.52 49 ASP B CA 1
ATOM 1793 C C . ASP B 1 49 ? 29.261 1.057 9.521 1.00 10.66 49 ASP B C 1
ATOM 1794 O O . ASP B 1 49 ? 29.354 -0.104 9.920 1.00 11.40 49 ASP B O 1
ATOM 1799 N N . THR B 1 50 ? 28.426 1.936 10.061 1.00 11.37 50 THR B N 1
ATOM 1800 C CA . THR B 1 50 ? 27.496 1.530 11.098 1.00 12.30 50 THR B CA 1
ATOM 1801 C C . THR B 1 50 ? 26.411 0.744 10.356 1.00 14.67 50 THR B C 1
ATOM 1802 O O . THR B 1 50 ? 26.279 0.855 9.133 1.00 15.11 50 THR B O 1
ATOM 1806 N N . PRO B 1 51 ? 25.625 -0.063 11.079 1.00 19.92 51 PRO B N 1
ATOM 1807 C CA . PRO B 1 51 ? 24.580 -0.823 10.391 1.00 21.53 51 PRO B CA 1
ATOM 1808 C C . PRO B 1 51 ? 23.584 0.058 9.614 1.00 23.35 51 PRO B C 1
ATOM 1809 O O . PRO B 1 51 ? 23.076 -0.359 8.578 1.00 23.19 51 PRO B O 1
ATOM 1813 N N . GLN B 1 52 ? 23.310 1.270 10.093 1.00 20.90 52 GLN B N 1
ATOM 1814 C CA . GLN B 1 52 ? 22.382 2.140 9.374 1.00 20.60 52 GLN B CA 1
ATOM 1815 C C . GLN B 1 52 ? 23.072 2.938 8.258 1.00 21.52 52 GLN B C 1
ATOM 1816 O O . GLN B 1 52 ? 22.488 3.862 7.706 1.00 23.43 52 GLN B O 1
ATOM 1822 N N . ARG B 1 53 ? 24.311 2.581 7.930 1.00 13.81 53 ARG B N 1
ATOM 1823 C CA . ARG B 1 53 ? 25.049 3.255 6.861 1.00 14.25 53 ARG B CA 1
ATOM 1824 C C . ARG B 1 53 ? 25.280 4.756 7.039 1.00 15.04 53 ARG B C 1
ATOM 1825 O O . ARG B 1 53 ? 25.129 5.522 6.096 1.00 13.70 53 ARG B O 1
ATOM 1833 N N . THR B 1 54 ? 25.657 5.176 8.239 1.00 23.38 54 THR B N 1
ATOM 1834 C CA . THR B 1 54 ? 25.913 6.589 8.501 1.00 20.73 54 THR B CA 1
ATOM 1835 C C . THR B 1 54 ? 26.929 7.193 7.535 1.00 19.30 54 THR B C 1
ATOM 1836 O O . THR B 1 54 ? 26.641 8.179 6.855 1.00 19.90 54 THR B O 1
ATOM 1840 N N . LEU B 1 55 ? 28.118 6.595 7.492 1.00 9.12 55 LEU B N 1
ATOM 1841 C CA . LEU B 1 55 ? 29.206 7.064 6.643 1.00 10.38 55 LEU B CA 1
ATOM 1842 C C . LEU B 1 55 ? 28.911 7.043 5.151 1.00 11.24 55 LEU B C 1
ATOM 1843 O O . LEU B 1 55 ? 29.183 8.009 4.436 1.00 11.21 55 LEU B O 1
ATOM 1848 N N . THR B 1 56 ? 28.363 5.936 4.677 1.00 16.36 56 THR B N 1
ATOM 1849 C CA . THR B 1 56 ? 28.075 5.804 3.259 1.00 16.35 56 THR B CA 1
ATOM 1850 C C . THR B 1 56 ? 27.151 6.920 2.765 1.00 15.81 56 THR B C 1
ATOM 1851 O O . THR B 1 56 ? 27.432 7.562 1.758 1.00 17.05 56 THR B O 1
ATOM 1855 N N . GLN B 1 57 ? 26.077 7.167 3.505 1.00 14.63 57 GLN B N 1
ATOM 1856 C CA . GLN B 1 57 ? 25.110 8.192 3.145 1.00 16.17 57 GLN B CA 1
ATOM 1857 C C . GLN B 1 57 ? 25.654 9.620 3.198 1.00 15.77 57 GLN B C 1
ATOM 1858 O O . GLN B 1 57 ? 25.001 10.550 2.740 1.00 15.30 57 GLN B O 1
ATOM 1864 N N . GLN B 1 58 ? 26.849 9.786 3.755 1.00 15.68 58 GLN B N 1
ATOM 1865 C CA . GLN B 1 58 ? 27.463 11.103 3.854 1.00 16.45 58 GLN B CA 1
ATOM 1866 C C . GLN B 1 58 ? 28.660 11.194 2.914 1.00 16.46 58 GLN B C 1
ATOM 1867 O O . GLN B 1 58 ? 29.470 12.110 3.007 1.00 18.47 58 GLN B O 1
ATOM 1873 N N . GLY B 1 59 ? 28.766 10.231 2.005 1.00 19.41 59 GLY B N 1
ATOM 1874 C CA . GLY B 1 59 ? 29.861 10.224 1.049 1.00 18.86 59 GLY B CA 1
ATOM 1875 C C . GLY B 1 59 ? 31.217 9.824 1.601 1.00 17.60 59 GLY B C 1
ATOM 1876 O O . GLY B 1 59 ? 32.235 10.083 0.972 1.00 16.72 59 GLY B O 1
ATOM 1877 N N . LYS B 1 60 ? 31.237 9.171 2.760 1.00 14.00 60 LYS B N 1
ATOM 1878 C CA . LYS B 1 60 ? 32.495 8.764 3.377 1.00 13.94 60 LYS B CA 1
ATOM 1879 C C . LYS B 1 60 ? 32.760 7.269 3.295 1.00 13.35 60 LYS B C 1
ATOM 1880 O O . LYS B 1 60 ? 31.839 6.473 3.288 1.00 11.28 60 LYS B O 1
ATOM 1886 N N . SER B 1 61 ? 34.033 6.904 3.234 1.00 15.73 61 SER B N 1
ATOM 1887 C CA . SER B 1 61 ? 34.431 5.507 3.207 1.00 17.57 61 SER B CA 1
ATOM 1888 C C . SER B 1 61 ? 35.465 5.312 4.299 1.00 14.48 61 SER B C 1
ATOM 1889 O O . SER B 1 61 ? 36.422 6.077 4.404 1.00 13.96 61 SER B O 1
ATOM 1892 N N . LEU B 1 62 ? 35.244 4.306 5.131 1.00 13.21 62 LEU B N 1
ATOM 1893 C CA . LEU B 1 62 ? 36.162 3.974 6.214 1.00 10.38 62 LEU B CA 1
ATOM 1894 C C . LEU B 1 62 ? 36.718 2.614 5.815 1.00 11.97 62 LEU B C 1
ATOM 1895 O O . LEU B 1 62 ? 35.992 1.621 5.792 1.00 12.76 62 LEU B O 1
ATOM 1900 N N . VAL B 1 63 ? 38.006 2.577 5.507 1.00 10.07 63 VAL B N 1
ATOM 1901 C CA . VAL B 1 63 ? 38.639 1.358 5.031 1.00 11.93 63 VAL B CA 1
ATOM 1902 C C . VAL B 1 63 ? 39.894 0.846 5.753 1.00 11.37 63 VAL B C 1
ATOM 1903 O O . VAL B 1 63 ? 40.739 1.630 6.178 1.00 9.55 63 VAL B O 1
ATOM 1907 N N . LEU B 1 64 ? 39.998 -0.480 5.865 1.00 11.36 64 LEU B N 1
ATOM 1908 C CA . LEU B 1 64 ? 41.188 -1.142 6.417 1.00 12.66 64 LEU B CA 1
ATOM 1909 C C . LEU B 1 64 ? 41.739 -1.878 5.192 1.00 13.72 64 LEU B C 1
ATOM 1910 O O . LEU B 1 64 ? 41.035 -2.666 4.563 1.00 16.06 64 LEU B O 1
ATOM 1915 N N . ARG B 1 65 ? 42.986 -1.606 4.840 1.00 13.50 65 ARG B N 1
ATOM 1916 C CA . ARG B 1 65 ? 43.576 -2.210 3.661 1.00 14.80 65 ARG B CA 1
ATOM 1917 C C . ARG B 1 65 ? 44.890 -2.935 3.912 1.00 16.71 65 ARG B C 1
ATOM 1918 O O . ARG B 1 65 ? 45.736 -2.473 4.683 1.00 18.29 65 ARG B O 1
ATOM 1926 N N . GLU B 1 66 ? 45.057 -4.067 3.239 1.00 10.09 66 GLU B N 1
ATOM 1927 C CA . GLU B 1 66 ? 46.278 -4.855 3.351 1.00 13.74 66 GLU B CA 1
ATOM 1928 C C . GLU B 1 66 ? 46.764 -5.251 1.958 1.00 12.71 66 GLU B C 1
ATOM 1929 O O . GLU B 1 66 ? 45.985 -5.709 1.124 1.00 16.88 66 GLU B O 1
ATOM 1935 N N . ILE B 1 67 ? 48.055 -5.065 1.718 1.00 12.95 67 ILE B N 1
ATOM 1936 C CA . ILE B 1 67 ? 48.664 -5.389 0.435 1.00 13.66 67 ILE B CA 1
ATOM 1937 C C . ILE B 1 67 ? 49.768 -6.423 0.674 1.00 15.44 67 ILE B C 1
ATOM 1938 O O . ILE B 1 67 ? 50.631 -6.221 1.524 1.00 16.16 67 ILE B O 1
ATOM 1943 N N . GLN B 1 68 ? 49.731 -7.528 -0.069 1.00 16.22 68 GLN B N 1
ATOM 1944 C CA . GLN B 1 68 ? 50.723 -8.599 0.075 1.00 16.89 68 GLN B CA 1
ATOM 1945 C C . GLN B 1 68 ? 51.306 -9.034 -1.268 1.00 17.71 68 GLN B C 1
ATOM 1946 O O . GLN B 1 68 ? 50.618 -9.017 -2.281 1.00 18.69 68 GLN B O 1
ATOM 1952 N N . PRO B 1 69 ? 52.570 -9.486 -1.281 1.00 20.02 69 PRO B N 1
ATOM 1953 C CA . PRO B 1 69 ? 53.471 -9.615 -0.128 1.00 19.38 69 PRO B CA 1
ATOM 1954 C C . PRO B 1 69 ? 54.187 -8.350 0.343 1.00 18.27 69 PRO B C 1
ATOM 1955 O O . PRO B 1 69 ? 55.128 -8.445 1.131 1.00 19.85 69 PRO B O 1
ATOM 1959 N N . ALA B 1 70 ? 53.767 -7.178 -0.127 1.00 13.76 70 ALA B N 1
ATOM 1960 C CA . ALA B 1 70 ? 54.423 -5.941 0.290 1.00 12.69 70 ALA B CA 1
ATOM 1961 C C . ALA B 1 70 ? 54.370 -5.776 1.803 1.00 14.24 70 ALA B C 1
ATOM 1962 O O . ALA B 1 70 ? 55.288 -5.234 2.401 1.00 18.21 70 ALA B O 1
ATOM 1964 N N . GLY B 1 71 ? 53.285 -6.233 2.412 1.00 14.66 71 GLY B N 1
ATOM 1965 C CA . GLY B 1 71 ? 53.146 -6.115 3.848 1.00 18.75 71 GLY B CA 1
ATOM 1966 C C . GLY B 1 71 ? 52.680 -4.737 4.290 1.00 18.75 71 GLY B C 1
ATOM 1967 O O . GLY B 1 71 ? 52.904 -4.336 5.433 1.00 16.81 71 GLY B O 1
ATOM 1968 N N . ILE B 1 72 ? 52.042 -4.004 3.381 1.00 16.39 72 ILE B N 1
ATOM 1969 C CA . ILE B 1 72 ? 51.541 -2.676 3.705 1.00 16.28 72 ILE B CA 1
ATOM 1970 C C . ILE B 1 72 ? 50.144 -2.798 4.296 1.00 15.48 72 ILE B C 1
ATOM 1971 O O . ILE B 1 72 ? 49.284 -3.472 3.733 1.00 17.02 72 ILE B O 1
ATOM 1976 N N . LYS B 1 73 ? 49.928 -2.157 5.440 1.00 10.70 73 LYS B N 1
ATOM 1977 C CA . LYS B 1 73 ? 48.634 -2.184 6.101 1.00 11.08 73 LYS B CA 1
ATOM 1978 C C . LYS B 1 73 ? 48.174 -0.762 6.428 1.00 10.01 73 LYS B C 1
ATOM 1979 O O . LYS B 1 73 ? 48.880 0.006 7.096 1.00 7.95 73 LYS B O 1
ATOM 1985 N N . LEU B 1 74 ? 46.974 -0.428 5.970 1.00 12.55 74 LEU B N 1
ATOM 1986 C CA . LEU B 1 74 ? 46.455 0.917 6.150 1.00 14.46 74 LEU B CA 1
ATOM 1987 C C . LEU B 1 74 ? 45.058 1.045 6.714 1.00 11.99 74 LEU B C 1
ATOM 1988 O O . LEU B 1 74 ? 44.210 0.168 6.551 1.00 11.48 74 LEU B O 1
ATOM 1993 N N . TRP B 1 75 ? 44.850 2.163 7.398 1.00 9.47 75 TRP B N 1
ATOM 1994 C CA . TRP B 1 75 ? 43.558 2.528 7.957 1.00 11.65 75 TRP B CA 1
ATOM 1995 C C . TRP B 1 75 ? 43.258 3.787 7.141 1.00 13.48 75 TRP B C 1
ATOM 1996 O O . TRP B 1 75 ? 44.026 4.755 7.181 1.00 11.96 75 TRP B O 1
ATOM 2007 N N . ILE B 1 76 ? 42.153 3.765 6.398 1.00 14.67 76 ILE B N 1
ATOM 2008 C CA . ILE B 1 76 ? 41.808 4.878 5.516 1.00 13.55 76 ILE B CA 1
ATOM 2009 C C . ILE B 1 76 ? 40.398 5.448 5.630 1.00 13.69 76 ILE B C 1
ATOM 2010 O O . ILE B 1 76 ? 39.432 4.725 5.895 1.00 14.50 76 ILE B O 1
ATOM 2015 N N . VAL B 1 77 ? 40.298 6.760 5.422 1.00 12.07 77 VAL B N 1
ATOM 2016 C CA . VAL B 1 77 ? 39.011 7.446 5.381 1.00 10.64 77 VAL B CA 1
ATOM 2017 C C . VAL B 1 77 ? 39.042 8.395 4.185 1.00 12.20 77 VAL B C 1
ATOM 2018 O O . VAL B 1 77 ? 39.886 9.287 4.111 1.00 11.72 77 VAL B O 1
ATOM 2022 N N . LYS B 1 78 ? 38.139 8.175 3.235 1.00 8.86 78 LYS B N 1
ATOM 2023 C CA . LYS B 1 78 ? 38.036 9.018 2.050 1.00 10.21 78 LYS B CA 1
ATOM 2024 C C . LYS B 1 78 ? 36.745 9.825 2.150 1.00 9.49 78 LYS B C 1
ATOM 2025 O O . LYS B 1 78 ? 35.748 9.330 2.663 1.00 9.08 78 LYS B O 1
ATOM 2031 N N . GLY B 1 79 ? 36.759 11.064 1.659 1.00 9.93 79 GLY B N 1
ATOM 2032 C CA . GLY B 1 79 ? 35.559 11.888 1.721 1.00 8.62 79 GLY B CA 1
ATOM 2033 C C . GLY B 1 79 ? 35.507 12.691 3.006 1.00 9.10 79 GLY B C 1
ATOM 2034 O O . GLY B 1 79 ? 36.466 12.651 3.775 1.00 10.88 79 GLY B O 1
ATOM 2035 N N . PRO B 1 80 ? 34.411 13.426 3.276 1.00 13.13 80 PRO B N 1
ATOM 2036 C CA . PRO B 1 80 ? 33.232 13.517 2.407 1.00 13.71 80 PRO B CA 1
ATOM 2037 C C . PRO B 1 80 ? 33.487 14.237 1.075 1.00 14.84 80 PRO B C 1
ATOM 2038 O O . PRO B 1 80 ? 32.766 14.021 0.103 1.00 14.11 80 PRO B O 1
ATOM 2042 N N . GLU B 1 81 ? 34.522 15.069 1.023 1.00 11.20 81 GLU B N 1
ATOM 2043 C CA . GLU B 1 81 ? 34.855 15.777 -0.215 1.00 14.94 81 GLU B CA 1
ATOM 2044 C C . GLU B 1 81 ? 35.545 14.814 -1.191 1.00 15.31 81 GLU B C 1
ATOM 2045 O O . GLU B 1 81 ? 36.403 14.017 -0.800 1.00 12.86 81 GLU B O 1
ATOM 2051 N N . ALA B 1 82 ? 35.171 14.900 -2.465 1.00 22.82 82 ALA B N 1
ATOM 2052 C CA . ALA B 1 82 ? 35.727 14.028 -3.499 1.00 22.92 82 ALA B CA 1
ATOM 2053 C C . ALA B 1 82 ? 37.247 14.014 -3.566 1.00 24.60 82 ALA B C 1
ATOM 2054 O O . ALA B 1 82 ? 37.843 12.995 -3.898 1.00 25.60 82 ALA B O 1
ATOM 2056 N N . ASP B 1 83 ? 37.880 15.141 -3.260 1.00 17.02 83 ASP B N 1
ATOM 2057 C CA . ASP B 1 83 ? 39.336 15.210 -3.335 1.00 17.28 83 ASP B CA 1
ATOM 2058 C C . ASP B 1 83 ? 40.036 15.036 -1.985 1.00 16.85 83 ASP B C 1
ATOM 2059 O O . ASP B 1 83 ? 41.204 15.415 -1.823 1.00 15.64 83 ASP B O 1
ATOM 2064 N N . ARG B 1 84 ? 39.327 14.453 -1.022 1.00 9.97 84 ARG B N 1
ATOM 2065 C CA . ARG B 1 84 ? 39.893 14.252 0.304 1.00 10.21 84 ARG B CA 1
ATOM 2066 C C . ARG B 1 84 ? 40.108 12.780 0.637 1.00 10.21 84 ARG B C 1
ATOM 2067 O O . ARG B 1 84 ? 39.187 11.969 0.552 1.00 9.71 84 ARG B O 1
ATOM 2075 N N . CYS B 1 85 ? 41.333 12.455 1.022 1.00 12.75 85 CYS B N 1
ATOM 2076 C CA . CYS B 1 85 ? 41.696 11.098 1.397 1.00 13.65 85 CYS B CA 1
ATOM 2077 C C . CYS B 1 85 ? 42.784 11.145 2.465 1.00 14.04 85 CYS B C 1
ATOM 2078 O O . CYS B 1 85 ? 43.832 11.757 2.263 1.00 13.86 85 CYS B O 1
ATOM 2081 N N . GLU B 1 86 ? 42.534 10.504 3.600 1.00 17.05 86 GLU B N 1
ATOM 2082 C CA . GLU B 1 86 ? 43.505 10.474 4.684 1.00 18.96 86 GLU B CA 1
ATOM 2083 C C . GLU B 1 86 ? 43.806 9.029 5.071 1.00 19.94 86 GLU B C 1
ATOM 2084 O O . GLU B 1 86 ? 42.948 8.156 4.945 1.00 20.60 86 GLU B O 1
ATOM 2090 N N . ALA B 1 87 ? 45.019 8.782 5.550 1.00 16.71 87 ALA B N 1
ATOM 2091 C CA . ALA B 1 87 ? 45.412 7.436 5.937 1.00 15.80 87 ALA B CA 1
ATOM 2092 C C . ALA B 1 87 ? 46.652 7.383 6.820 1.00 15.82 87 ALA B C 1
ATOM 2093 O O . ALA B 1 87 ? 47.420 8.340 6.909 1.00 15.67 87 ALA B O 1
ATOM 2095 N N . THR B 1 88 ? 46.828 6.240 7.472 1.00 14.82 8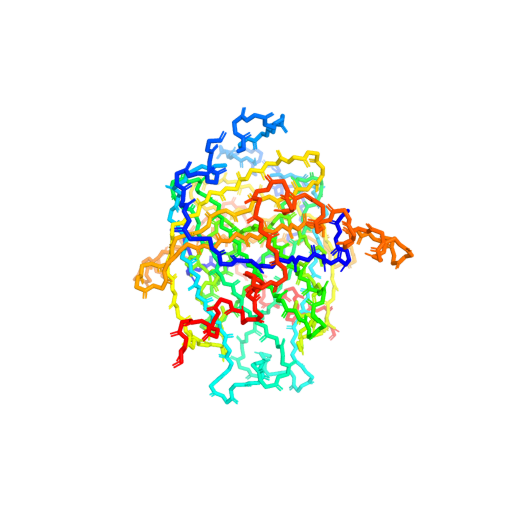8 THR B N 1
ATOM 2096 C CA . THR B 1 88 ? 47.998 5.995 8.306 1.00 14.00 88 THR B CA 1
ATOM 2097 C C . THR B 1 88 ? 48.263 4.502 8.276 1.00 11.30 88 THR B C 1
ATOM 2098 O O . THR B 1 88 ? 47.328 3.714 8.263 1.00 9.73 88 THR B O 1
ATOM 2102 N N . ASN B 1 89 ? 49.532 4.121 8.243 1.00 9.77 89 ASN B N 1
ATOM 2103 C CA . ASN B 1 89 ? 49.885 2.716 8.278 1.00 13.51 89 ASN B CA 1
ATOM 2104 C C . ASN B 1 89 ? 49.619 2.231 9.692 1.00 13.27 89 ASN B C 1
ATOM 2105 O O . ASN B 1 89 ? 49.734 3.001 10.650 1.00 12.29 89 ASN B O 1
ATOM 2110 N N . ILE B 1 90 ? 49.228 0.964 9.803 1.00 14.49 90 ILE B N 1
ATOM 2111 C CA . ILE B 1 90 ? 48.966 0.320 11.084 1.00 14.54 90 ILE B CA 1
ATOM 2112 C C . ILE B 1 90 ? 49.779 -0.979 11.074 1.00 16.55 90 ILE B C 1
ATOM 2113 O O . ILE B 1 90 ? 50.022 -1.560 10.013 1.00 14.80 90 ILE B O 1
ATOM 2118 N N . THR B 1 91 ? 50.201 -1.431 12.249 1.00 11.23 91 THR B N 1
ATOM 2119 C CA . THR B 1 91 ? 50.990 -2.647 12.340 1.00 11.73 91 THR B CA 1
ATOM 2120 C C . THR B 1 91 ? 50.131 -3.888 12.535 1.00 11.33 91 THR B C 1
ATOM 2121 O O . THR B 1 91 ? 50.488 -4.955 12.065 1.00 10.08 91 THR B O 1
ATOM 2125 N N . LYS B 1 92 ? 49.000 -3.750 13.214 1.00 13.06 92 LYS B N 1
ATOM 2126 C CA . LYS B 1 92 ? 48.126 -4.898 13.476 1.00 16.03 92 LYS B CA 1
ATOM 2127 C C . LYS B 1 92 ? 46.762 -4.798 12.803 1.00 17.23 92 LYS B C 1
ATOM 2128 O O . LYS B 1 92 ? 45.851 -4.165 13.330 1.00 17.26 92 LYS B O 1
ATOM 2134 N N . LEU B 1 93 ? 46.618 -5.449 11.655 1.00 18.93 93 LEU B N 1
ATOM 2135 C CA . LEU B 1 93 ? 45.364 -5.423 10.915 1.00 18.87 93 LEU B CA 1
ATOM 2136 C C . LEU B 1 93 ? 44.176 -5.986 11.689 1.00 18.02 93 LEU B C 1
ATOM 2137 O O . LEU B 1 93 ? 43.089 -5.414 11.664 1.00 20.37 93 LEU B O 1
ATOM 2142 N N . ASP B 1 94 ? 44.375 -7.104 12.380 1.00 16.38 94 ASP B N 1
ATOM 2143 C CA . ASP B 1 94 ? 43.290 -7.722 13.140 1.00 17.01 94 ASP B CA 1
ATOM 2144 C C . ASP B 1 94 ? 42.837 -6.892 14.337 1.00 14.70 94 ASP B C 1
ATOM 2145 O O . ASP B 1 94 ? 41.660 -6.896 14.687 1.00 15.69 94 ASP B O 1
ATOM 2150 N N . SER B 1 95 ? 43.769 -6.196 14.982 1.00 15.73 95 SER B N 1
ATOM 2151 C CA . SER B 1 95 ? 43.413 -5.356 16.123 1.00 14.72 95 SER B CA 1
ATOM 2152 C C . SER B 1 95 ? 42.532 -4.216 15.618 1.00 11.51 95 SER B C 1
ATOM 2153 O O . SER B 1 95 ? 41.495 -3.922 16.195 1.00 13.09 95 SER B O 1
ATOM 2156 N N . ALA B 1 96 ? 42.946 -3.583 14.526 1.00 13.56 96 ALA B N 1
ATOM 2157 C CA . ALA B 1 96 ? 42.159 -2.497 13.946 1.00 11.97 96 ALA B CA 1
ATOM 2158 C C . ALA B 1 96 ? 40.767 -3.025 13.618 1.00 12.73 96 ALA B C 1
ATOM 2159 O O . ALA B 1 96 ? 39.759 -2.384 13.915 1.00 14.62 96 ALA B O 1
ATOM 2161 N N . GLN B 1 97 ? 40.704 -4.212 13.019 1.00 12.60 97 GLN B N 1
ATOM 2162 C CA . GLN B 1 97 ? 39.412 -4.789 12.676 1.00 15.30 97 GLN B CA 1
ATOM 2163 C C . GLN B 1 97 ? 38.559 -4.930 13.924 1.00 14.10 97 GLN B C 1
ATOM 2164 O O . GLN B 1 97 ? 37.399 -4.532 13.944 1.00 14.25 97 GLN B O 1
ATOM 2170 N N . SER B 1 98 ? 39.151 -5.480 14.978 1.00 14.89 98 SER B N 1
ATOM 2171 C CA . SER B 1 98 ? 38.429 -5.680 16.226 1.00 14.50 98 SER B CA 1
ATOM 2172 C C . SER B 1 98 ? 38.072 -4.371 16.933 1.00 12.51 98 SER B C 1
ATOM 2173 O O . SER B 1 98 ? 37.039 -4.273 17.595 1.00 11.60 98 SER B O 1
ATOM 2184 N N . LEU B 1 100 ? 37.403 -1.387 15.424 1.00 8.31 100 LEU B N 1
ATOM 2185 C CA . LEU B 1 100 ? 36.280 -0.760 14.707 1.00 9.59 100 LEU B CA 1
ATOM 2186 C C . LEU B 1 100 ? 34.979 -1.472 15.064 1.00 9.85 100 LEU B C 1
ATOM 2187 O O . LEU B 1 100 ? 33.912 -0.863 15.140 1.00 9.84 100 LEU B O 1
ATOM 2192 N N . GLU B 1 101 ? 35.077 -2.776 15.283 1.00 11.16 101 GLU B N 1
ATOM 2193 C CA . GLU B 1 101 ? 33.920 -3.595 15.658 1.00 13.97 101 GLU B CA 1
ATOM 2194 C C . GLU B 1 101 ? 33.432 -3.147 17.037 1.00 12.26 101 GLU B C 1
ATOM 2195 O O . GLU B 1 101 ? 32.238 -2.946 17.273 1.00 12.55 101 GLU B O 1
ATOM 2201 N N . ASN B 1 102 ? 34.376 -2.992 17.955 1.00 18.56 102 ASN B N 1
ATOM 2202 C CA . ASN B 1 102 ? 34.068 -2.574 19.320 1.00 17.08 102 ASN B CA 1
ATOM 2203 C C . ASN B 1 102 ? 33.473 -1.167 19.307 1.00 16.41 102 ASN B C 1
ATOM 2204 O O . ASN B 1 102 ? 32.628 -0.826 20.135 1.00 15.47 102 ASN B O 1
ATOM 2217 N N . GLY B 1 104 ? 31.480 0.004 17.170 1.00 17.53 104 GLY B N 1
ATOM 2218 C CA . GLY B 1 104 ? 30.160 0.032 16.558 1.00 17.72 104 GLY B CA 1
ATOM 2219 C C . GLY B 1 104 ? 30.067 -0.104 15.044 1.00 17.10 104 GLY B C 1
ATOM 2220 O O . GLY B 1 104 ? 28.997 0.083 14.467 1.00 18.45 104 GLY B O 1
ATOM 2221 N N . TYR B 1 105 ? 31.173 -0.428 14.392 1.00 11.02 105 TYR B N 1
ATOM 2222 C CA . TYR B 1 105 ? 31.164 -0.572 12.943 1.00 13.73 105 TYR B CA 1
ATOM 2223 C C . TYR B 1 105 ? 31.136 -2.050 12.573 1.00 14.73 105 TYR B C 1
ATOM 2224 O O . TYR B 1 105 ? 31.424 -2.919 13.406 1.00 14.97 105 TYR B O 1
ATOM 2233 N N . GLU B 1 106 ? 30.791 -2.320 11.321 1.00 9.49 106 GLU B N 1
ATOM 2234 C CA . GLU B 1 106 ? 30.747 -3.674 10.798 1.00 13.26 106 GLU B CA 1
ATOM 2235 C C . GLU B 1 106 ? 31.242 -3.616 9.358 1.00 12.59 106 GLU B C 1
ATOM 2236 O O . GLU B 1 106 ? 31.218 -2.560 8.715 1.00 12.20 106 GLU B O 1
ATOM 2242 N N . VAL B 1 107 ? 31.703 -4.748 8.856 1.00 14.55 107 VAL B N 1
ATOM 2243 C CA . VAL B 1 107 ? 32.165 -4.809 7.487 1.00 15.63 107 VAL B CA 1
ATOM 2244 C C . VAL B 1 107 ? 30.893 -4.750 6.656 1.00 14.45 107 VAL B C 1
ATOM 2245 O O . VAL B 1 107 ? 29.989 -5.553 6.848 1.00 14.41 107 VAL B O 1
ATOM 2249 N N . ILE B 1 108 ? 30.788 -3.764 5.777 1.00 13.84 108 ILE B N 1
ATOM 2250 C CA . ILE B 1 108 ? 29.607 -3.682 4.934 1.00 13.81 108 ILE B CA 1
ATOM 2251 C C . ILE B 1 108 ? 29.969 -4.206 3.546 1.00 10.57 108 ILE B C 1
ATOM 2252 O O . ILE B 1 108 ? 29.096 -4.581 2.772 1.00 13.53 108 ILE B O 1
ATOM 2257 N N . GLN B 1 109 ? 31.257 -4.218 3.230 1.00 5.77 109 GLN B N 1
ATOM 2258 C CA . GLN B 1 109 ? 31.709 -4.721 1.932 1.00 8.38 109 GLN B CA 1
ATOM 2259 C C . GLN B 1 109 ? 33.185 -5.054 2.005 1.00 10.02 109 GLN B C 1
ATOM 2260 O O . GLN B 1 109 ? 33.929 -4.443 2.780 1.00 8.96 109 GLN B O 1
ATOM 2266 N N . CYS B 1 110 ? 33.609 -6.027 1.206 1.00 10.19 110 CYS B N 1
ATOM 2267 C CA . CYS B 1 110 ? 35.011 -6.418 1.181 1.00 13.57 110 CYS B CA 1
ATOM 2268 C C . CYS B 1 110 ? 35.386 -6.791 -0.239 1.00 13.81 110 CYS B C 1
ATOM 2269 O O . CYS B 1 110 ? 34.521 -7.166 -1.043 1.00 12.44 110 CYS B O 1
ATOM 2272 N N . SER B 1 111 ? 36.671 -6.679 -0.552 1.00 11.25 111 SER B N 1
ATOM 2273 C CA . SER B 1 111 ? 37.138 -7.006 -1.885 1.00 13.86 111 SER B CA 1
ATOM 2274 C C . SER B 1 111 ? 38.635 -7.232 -1.972 1.00 12.26 111 SER B C 1
ATOM 2275 O O . SER B 1 111 ? 39.385 -6.913 -1.056 1.00 11.76 111 SER B O 1
ATOM 2278 N N . LYS B 1 112 ? 39.052 -7.798 -3.096 1.00 12.49 112 LYS B N 1
ATOM 2279 C CA . LYS B 1 112 ? 40.452 -8.076 -3.363 1.00 14.22 112 LYS B CA 1
ATOM 2280 C C . LYS B 1 112 ? 40.702 -7.836 -4.835 1.00 13.18 112 LYS B C 1
ATOM 2281 O O . LYS B 1 112 ? 39.798 -7.960 -5.646 1.00 14.36 112 LYS B O 1
ATOM 2287 N N . LYS B 1 113 ? 41.927 -7.479 -5.176 1.00 15.57 113 LYS B N 1
ATOM 2288 C CA . LYS B 1 113 ? 42.278 -7.250 -6.565 1.00 15.00 113 LYS B CA 1
ATOM 2289 C C . LYS B 1 113 ? 43.784 -7.312 -6.693 1.00 13.09 113 LYS B C 1
ATOM 2290 O O . LYS B 1 113 ? 44.488 -7.386 -5.692 1.00 13.86 113 LYS B O 1
ATOM 2296 N N . ILE B 1 114 ? 44.272 -7.312 -7.925 1.00 13.93 114 ILE B N 1
ATOM 2297 C CA . ILE B 1 114 ? 45.700 -7.337 -8.175 1.00 13.84 114 ILE B CA 1
ATOM 2298 C C . ILE B 1 114 ? 46.083 -5.881 -8.445 1.00 15.26 114 ILE B C 1
ATOM 2299 O O . ILE B 1 114 ? 45.402 -5.184 -9.206 1.00 17.64 114 ILE B O 1
ATOM 2304 N N . ARG B 1 115 ? 47.167 -5.424 -7.832 1.00 12.57 115 ARG B N 1
ATOM 2305 C CA . ARG B 1 115 ? 47.585 -4.045 -8.007 1.00 11.92 115 ARG B CA 1
ATOM 2306 C C . ARG B 1 115 ? 49.086 -3.860 -8.109 1.00 11.23 115 ARG B C 1
ATOM 2307 O O . ARG B 1 115 ? 49.861 -4.565 -7.468 1.00 13.74 115 ARG B O 1
ATOM 2315 N N . SER B 1 116 ? 49.478 -2.922 -8.959 1.00 9.05 116 SER B N 1
ATOM 2316 C CA . SER B 1 116 ? 50.870 -2.544 -9.141 1.00 8.22 116 SER B CA 1
ATOM 2317 C C . SER B 1 116 ? 50.837 -1.025 -9.019 1.00 11.20 116 SER B C 1
ATOM 2318 O O . SER B 1 116 ? 49.887 -0.382 -9.498 1.00 9.96 116 SER B O 1
ATOM 2321 N N . ILE B 1 117 ? 51.847 -0.457 -8.365 1.00 13.07 117 ILE B N 1
ATOM 2322 C CA . ILE B 1 117 ? 51.944 0.991 -8.215 1.00 10.42 117 ILE B CA 1
ATOM 2323 C C . ILE B 1 117 ? 53.321 1.435 -8.687 1.00 10.69 117 ILE B C 1
ATOM 2324 O O . ILE B 1 117 ? 54.338 0.875 -8.276 1.00 7.34 117 ILE B O 1
ATOM 2329 N N . PHE B 1 118 ? 53.340 2.428 -9.575 1.00 8.59 118 PHE B N 1
ATOM 2330 C CA . PHE B 1 118 ? 54.574 2.960 -10.125 1.00 9.68 118 PHE B CA 1
ATOM 2331 C C . PHE B 1 118 ? 54.644 4.452 -9.847 1.00 11.03 118 PHE B C 1
ATOM 2332 O O . PHE B 1 118 ? 53.620 5.083 -9.607 1.00 11.29 118 PHE B O 1
ATOM 2340 N N . PHE B 1 119 ? 55.848 5.014 -9.883 1.00 12.77 119 PHE B N 1
ATOM 2341 C CA . PHE B 1 119 ? 56.022 6.448 -9.677 1.00 17.99 119 PHE B CA 1
ATOM 2342 C C . PHE B 1 119 ? 56.615 7.054 -10.946 1.00 19.60 119 PHE B C 1
ATOM 2343 O O . PHE B 1 119 ? 57.490 6.465 -11.580 1.00 21.05 119 PHE B O 1
ATOM 2351 N N . VAL B 1 120 ? 56.118 8.225 -11.316 1.00 18.50 120 VAL B N 1
ATOM 2352 C CA . VAL B 1 120 ? 56.620 8.972 -12.470 1.00 22.25 120 VAL B CA 1
ATOM 2353 C C . VAL B 1 120 ? 56.668 10.387 -11.916 1.00 23.97 120 VAL B C 1
ATOM 2354 O O . VAL B 1 120 ? 55.676 11.119 -11.963 1.00 22.94 120 VAL B O 1
ATOM 2358 N N . GLY B 1 121 ? 57.816 10.760 -11.360 1.00 35.64 121 GLY B N 1
ATOM 2359 C CA . GLY B 1 121 ? 57.936 12.069 -10.750 1.00 37.72 121 GLY B CA 1
ATOM 2360 C C . GLY B 1 121 ? 57.158 11.982 -9.450 1.00 39.13 121 GLY B C 1
ATOM 2361 O O . GLY B 1 121 ? 57.297 11.005 -8.711 1.00 38.92 121 GLY B O 1
ATOM 2362 N N . GLU B 1 122 ? 56.335 12.990 -9.168 1.00 35.20 122 GLU B N 1
ATOM 2363 C CA . GLU B 1 122 ? 55.521 12.998 -7.955 1.00 34.21 122 GLU B CA 1
ATOM 2364 C C . GLU B 1 122 ? 54.148 12.420 -8.288 1.00 31.83 122 GLU B C 1
ATOM 2365 O O . GLU B 1 122 ? 53.220 12.488 -7.486 1.00 32.25 122 GLU B O 1
ATOM 2371 N N . PHE B 1 123 ? 54.029 11.860 -9.485 1.00 24.68 123 PHE B N 1
ATOM 2372 C CA . PHE B 1 123 ? 52.782 11.265 -9.946 1.00 23.65 123 PHE B CA 1
ATOM 2373 C C . PHE B 1 123 ? 52.712 9.773 -9.642 1.00 21.93 123 PHE B C 1
ATOM 2374 O O . PHE B 1 123 ? 53.713 9.059 -9.697 1.00 20.69 123 PHE B O 1
ATOM 2382 N N . HIS B 1 124 ? 51.515 9.309 -9.325 1.00 21.54 124 HIS B N 1
ATOM 2383 C CA . HIS B 1 124 ? 51.308 7.909 -9.027 1.00 21.38 124 HIS B CA 1
ATOM 2384 C C . HIS B 1 124 ? 50.508 7.253 -10.134 1.00 19.54 124 HIS B C 1
ATOM 2385 O O . HIS B 1 124 ? 49.498 7.796 -10.581 1.00 18.61 124 HIS B O 1
ATOM 2392 N N . ILE B 1 125 ? 50.980 6.095 -10.586 1.00 17.41 125 ILE B N 1
ATOM 2393 C CA . ILE B 1 125 ? 50.283 5.331 -11.612 1.00 15.32 125 ILE B CA 1
ATOM 2394 C C . ILE B 1 125 ? 49.977 3.981 -10.990 1.00 13.90 125 ILE B C 1
ATOM 2395 O O . ILE B 1 125 ? 50.889 3.239 -10.615 1.00 13.95 125 ILE B O 1
ATOM 2400 N N . THR B 1 126 ? 48.694 3.685 -10.852 1.00 14.96 126 THR B N 1
ATOM 2401 C CA . THR B 1 126 ? 48.261 2.426 -10.282 1.00 17.00 126 THR B CA 1
ATOM 2402 C C . THR B 1 126 ? 47.577 1.608 -11.364 1.00 16.77 126 THR B C 1
ATOM 2403 O O . THR B 1 126 ? 46.644 2.082 -12.010 1.00 19.25 126 THR B O 1
ATOM 2407 N N . LEU B 1 127 ? 48.060 0.390 -11.575 1.00 19.03 127 LEU B N 1
ATOM 2408 C CA . LEU B 1 127 ? 47.477 -0.503 -12.568 1.00 15.74 127 LEU B CA 1
ATOM 2409 C C . LEU B 1 127 ? 46.794 -1.639 -11.809 1.00 17.69 127 LEU B C 1
ATOM 2410 O O . LEU B 1 127 ? 47.435 -2.408 -11.097 1.00 16.07 127 LEU B O 1
ATOM 2415 N N . ASP B 1 128 ? 45.481 -1.724 -11.961 1.00 18.34 128 ASP B N 1
ATOM 2416 C CA . ASP B 1 128 ? 44.698 -2.734 -11.274 1.00 19.60 128 ASP B CA 1
ATOM 2417 C C . ASP B 1 128 ? 44.047 -3.743 -12.201 1.00 19.51 128 ASP B C 1
ATOM 2418 O O . ASP B 1 128 ? 43.807 -3.473 -13.376 1.00 20.18 128 ASP B O 1
ATOM 2423 N N . PHE B 1 129 ? 43.768 -4.910 -11.636 1.00 17.08 129 PHE B N 1
ATOM 2424 C CA . PHE B 1 129 ? 43.076 -5.969 -12.337 1.00 15.24 129 PHE B CA 1
ATOM 2425 C C . PHE B 1 129 ? 41.960 -6.444 -11.430 1.00 14.70 129 PHE B C 1
ATOM 2426 O O . PHE B 1 129 ? 42.213 -6.985 -10.355 1.00 16.21 129 PHE B O 1
ATOM 2434 N N . LEU B 1 130 ? 40.723 -6.220 -11.853 1.00 15.12 130 LEU B N 1
ATOM 2435 C CA . LEU B 1 130 ? 39.575 -6.647 -11.080 1.00 18.06 130 LEU B CA 1
ATOM 2436 C C . LEU B 1 130 ? 38.880 -7.748 -11.873 1.00 18.48 130 LEU B C 1
ATOM 2437 O O . LEU B 1 130 ? 38.084 -7.477 -12.772 1.00 19.36 130 LEU B O 1
ATOM 2442 N N . ASP B 1 131 ? 39.205 -8.990 -11.528 1.00 17.10 131 ASP B N 1
ATOM 2443 C CA . ASP B 1 131 ? 38.664 -10.163 -12.202 1.00 17.10 131 ASP B CA 1
ATOM 2444 C C . ASP B 1 131 ? 37.166 -10.059 -12.430 1.00 16.73 131 ASP B C 1
ATOM 2445 O O . ASP B 1 131 ? 36.394 -9.811 -11.496 1.00 14.39 131 ASP B O 1
ATOM 2450 N N . GLY B 1 132 ? 36.766 -10.235 -13.686 1.00 19.53 132 GLY B N 1
ATOM 2451 C CA . GLY B 1 132 ? 35.360 -10.161 -14.027 1.00 20.99 132 GLY B CA 1
ATOM 2452 C C . GLY B 1 132 ? 34.953 -8.784 -14.512 1.00 22.68 132 GLY B C 1
ATOM 2453 O O . GLY B 1 132 ? 33.875 -8.614 -15.084 1.00 24.44 132 GLY B O 1
ATOM 2454 N N . PHE B 1 133 ? 35.815 -7.797 -14.288 1.00 26.91 133 PHE B N 1
ATOM 2455 C CA . PHE B 1 133 ? 35.534 -6.431 -14.707 1.00 25.16 133 PHE B CA 1
ATOM 2456 C C . PHE B 1 133 ? 36.591 -5.889 -15.652 1.00 25.79 133 PHE B C 1
ATOM 2457 O O . PHE B 1 133 ? 36.312 -5.001 -16.452 1.00 29.42 133 PHE B O 1
ATOM 2465 N N . GLY B 1 134 ? 37.807 -6.409 -15.557 1.00 22.10 134 GLY B N 1
ATOM 2466 C CA . GLY B 1 134 ? 38.865 -5.941 -16.436 1.00 20.59 134 GLY B CA 1
ATOM 2467 C C . GLY B 1 134 ? 39.971 -5.188 -15.729 1.00 19.47 134 GLY B C 1
ATOM 2468 O O . GLY B 1 134 ? 40.091 -5.243 -14.499 1.00 17.53 134 GLY B O 1
ATOM 2469 N N . HIS B 1 135 ? 40.790 -4.492 -16.515 1.00 14.58 135 HIS B N 1
ATOM 2470 C CA . HIS B 1 135 ? 41.892 -3.714 -15.979 1.00 15.70 135 HIS B CA 1
ATOM 2471 C C . HIS B 1 135 ? 41.522 -2.237 -15.862 1.00 16.30 135 HIS B C 1
ATOM 2472 O O . HIS B 1 135 ? 40.654 -1.733 -16.595 1.00 15.94 135 HIS B O 1
ATOM 2479 N N . PHE B 1 136 ? 42.177 -1.561 -14.922 1.00 18.36 136 PHE B N 1
ATOM 2480 C CA . PHE B 1 136 ? 41.943 -0.151 -14.643 1.00 19.02 136 PHE B CA 1
ATOM 2481 C C . PHE B 1 136 ? 43.246 0.538 -14.277 1.00 19.17 136 PHE B C 1
ATOM 2482 O O . PHE B 1 136 ? 44.184 -0.098 -13.797 1.00 19.73 136 PHE B O 1
ATOM 2490 N N . ALA B 1 137 ? 43.301 1.843 -14.504 1.00 13.67 137 ALA B N 1
ATOM 2491 C CA . ALA B 1 137 ? 44.485 2.608 -14.160 1.00 14.19 137 ALA B CA 1
ATOM 2492 C C . ALA B 1 137 ? 44.068 3.891 -13.460 1.00 15.20 137 ALA B C 1
ATOM 2493 O O . ALA B 1 137 ? 43.028 4.479 -13.761 1.00 16.28 137 ALA B O 1
ATOM 2495 N N . GLU B 1 138 ? 44.882 4.307 -12.505 1.00 17.66 138 GLU B N 1
ATOM 2496 C CA . GLU B 1 138 ? 44.626 5.521 -11.761 1.00 19.11 138 GLU B CA 1
ATOM 2497 C C . GLU B 1 138 ? 45.871 6.390 -11.821 1.00 19.21 138 GLU B C 1
ATOM 2498 O O . GLU B 1 138 ? 46.981 5.919 -11.577 1.00 20.93 138 GLU B O 1
ATOM 2504 N N . PHE B 1 139 ? 45.695 7.653 -12.178 1.00 15.02 139 PHE B N 1
ATOM 2505 C CA . PHE B 1 139 ? 46.822 8.571 -12.213 1.00 14.69 139 PHE B CA 1
ATOM 2506 C C . PHE B 1 139 ? 46.476 9.566 -11.123 1.00 15.37 139 PHE B C 1
ATOM 2507 O O . PHE B 1 139 ? 45.385 10.139 -11.118 1.00 15.67 139 PHE B O 1
ATOM 2515 N N . ALA B 1 140 ? 47.388 9.762 -10.181 1.00 16.91 140 ALA B N 1
ATOM 2516 C CA . ALA B 1 140 ? 47.078 10.651 -9.081 1.00 18.94 140 ALA B CA 1
ATOM 2517 C C . ALA B 1 140 ? 48.238 11.485 -8.587 1.00 20.57 140 ALA B C 1
ATOM 2518 O O . ALA B 1 140 ? 49.391 11.247 -8.933 1.00 19.51 140 ALA B O 1
ATOM 2520 N N . ILE B 1 141 ? 47.911 12.473 -7.765 1.00 25.52 141 ILE B N 1
ATOM 2521 C CA . ILE B 1 141 ? 48.9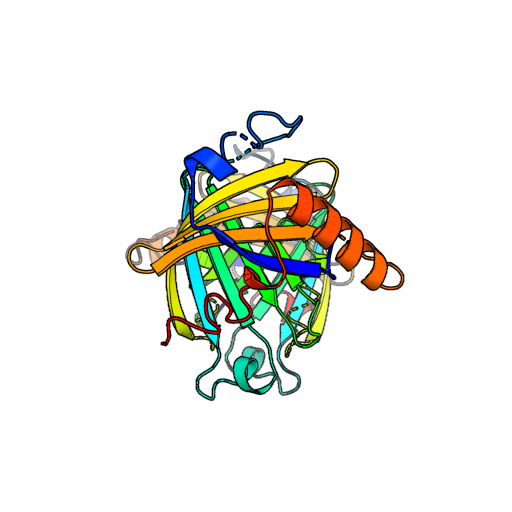07 13.368 -7.202 1.00 28.13 141 ILE B CA 1
ATOM 2522 C C . ILE B 1 141 ? 48.262 14.036 -5.999 1.00 29.69 141 ILE B C 1
ATOM 2523 O O . ILE B 1 141 ? 47.042 14.195 -5.954 1.00 29.98 141 ILE B O 1
ATOM 2536 N N . THR B 1 143 ? 48.600 17.414 -3.229 1.00 31.80 143 THR B N 1
ATOM 2537 C CA . THR B 1 143 ? 49.203 18.723 -3.023 1.00 31.77 143 THR B CA 1
ATOM 2538 C C . THR B 1 143 ? 48.478 19.475 -1.914 1.00 32.68 143 THR B C 1
ATOM 2539 O O . THR B 1 143 ? 47.348 19.132 -1.556 1.00 31.79 143 THR B O 1
ATOM 2543 N N . ASP B 1 144 ? 49.135 20.497 -1.375 1.00 41.40 144 ASP B N 1
ATOM 2544 C CA . ASP B 1 144 ? 48.556 21.323 -0.320 1.00 42.74 144 ASP B CA 1
ATOM 2545 C C . ASP B 1 144 ? 48.197 22.679 -0.914 1.00 41.94 144 ASP B C 1
ATOM 2546 O O . ASP B 1 144 ? 47.564 23.514 -0.262 1.00 41.96 144 ASP B O 1
ATOM 2551 N N . ASP B 1 145 ? 48.607 22.878 -2.163 1.00 27.99 145 ASP B N 1
ATOM 2552 C CA . ASP B 1 145 ? 48.372 24.119 -2.895 1.00 27.45 145 ASP B CA 1
ATOM 2553 C C . ASP B 1 145 ? 47.093 24.037 -3.731 1.00 26.88 145 ASP B C 1
ATOM 2554 O O . ASP B 1 145 ? 47.099 23.512 -4.845 1.00 26.45 145 ASP B O 1
ATOM 2559 N N . GLU B 1 146 ? 46.000 24.572 -3.201 1.00 42.55 146 GLU B N 1
ATOM 2560 C CA . GLU B 1 146 ? 44.731 24.527 -3.912 1.00 43.35 146 GLU B CA 1
ATOM 2561 C C . GLU B 1 146 ? 44.716 25.353 -5.198 1.00 42.74 146 GLU B C 1
ATOM 2562 O O . GLU B 1 146 ? 43.807 25.207 -6.017 1.00 43.16 146 GLU B O 1
ATOM 2568 N N . THR B 1 147 ? 45.724 26.207 -5.384 1.00 36.12 147 THR B N 1
ATOM 2569 C CA . THR B 1 147 ? 45.789 27.041 -6.589 1.00 35.06 147 THR B CA 1
ATOM 2570 C C . THR B 1 147 ? 46.310 26.272 -7.798 1.00 33.75 147 THR B C 1
ATOM 2571 O O . THR B 1 147 ? 46.116 26.699 -8.932 1.00 33.27 147 THR B O 1
ATOM 2575 N N . ALA B 1 148 ? 46.974 25.145 -7.559 1.00 30.36 148 ALA B N 1
ATOM 2576 C CA . ALA B 1 148 ? 47.533 24.354 -8.652 1.00 29.93 148 ALA B CA 1
ATOM 2577 C C . ALA B 1 148 ? 46.695 23.150 -9.081 1.00 28.99 148 ALA B C 1
ATOM 2578 O O . ALA B 1 148 ? 47.182 22.296 -9.816 1.00 29.73 148 ALA B O 1
ATOM 2580 N N . LEU B 1 149 ? 45.441 23.086 -8.645 1.00 34.55 149 LEU B N 1
ATOM 2581 C CA . LEU B 1 149 ? 44.575 21.954 -8.987 1.00 34.58 149 LEU B CA 1
ATOM 2582 C C . LEU B 1 149 ? 44.304 21.773 -10.476 1.00 33.95 149 LEU B C 1
ATOM 2583 O O . LEU B 1 149 ? 44.488 20.681 -11.013 1.00 33.69 149 LEU B O 1
ATOM 2588 N N . ALA B 1 150 ? 43.858 22.836 -11.140 1.00 22.56 150 ALA B N 1
ATOM 2589 C CA . ALA B 1 150 ? 43.561 22.761 -12.564 1.00 21.78 150 ALA B CA 1
ATOM 2590 C C . ALA B 1 150 ? 44.783 22.303 -13.351 1.00 21.31 150 ALA B C 1
ATOM 2591 O O . ALA B 1 150 ? 44.689 21.414 -14.195 1.00 19.74 150 ALA B O 1
ATOM 2593 N N . ARG B 1 151 ? 45.929 22.912 -13.064 1.00 38.26 151 ARG B N 1
ATOM 2594 C CA . ARG B 1 151 ? 47.171 22.581 -13.749 1.00 39.05 151 ARG B CA 1
ATOM 2595 C C . ARG B 1 151 ? 47.563 21.110 -13.554 1.00 39.73 151 ARG B C 1
ATOM 2596 O O . ARG B 1 151 ? 48.019 20.462 -14.496 1.00 40.52 151 ARG B O 1
ATOM 2604 N N . TYR B 1 152 ? 47.391 20.594 -12.336 1.00 35.16 152 TYR B N 1
ATOM 2605 C CA . TYR B 1 152 ? 47.709 19.196 -12.035 1.00 34.99 152 TYR B CA 1
ATOM 2606 C C . TYR B 1 152 ? 46.790 18.253 -12.799 1.00 33.69 152 TYR B C 1
ATOM 2607 O O . TYR B 1 152 ? 47.220 17.223 -13.315 1.00 33.68 152 TYR B O 1
ATOM 2616 N N . ARG B 1 153 ? 45.514 18.604 -12.856 1.00 31.81 153 ARG B N 1
ATOM 2617 C CA . ARG B 1 153 ? 44.554 17.772 -13.557 1.00 32.44 153 ARG B CA 1
ATOM 2618 C C . ARG B 1 153 ? 44.912 17.732 -15.038 1.00 33.36 153 ARG B C 1
ATOM 2619 O O . ARG B 1 153 ? 44.672 16.733 -15.722 1.00 33.01 153 ARG B O 1
ATOM 2627 N N . GLU B 1 154 ? 45.500 18.820 -15.527 1.00 25.60 154 GLU B N 1
ATOM 2628 C CA . GLU B 1 154 ? 45.906 18.888 -16.923 1.00 26.73 154 GLU B CA 1
ATOM 2629 C C . GLU B 1 154 ? 47.086 17.953 -17.159 1.00 25.47 154 GLU B C 1
ATOM 2630 O O . GLU B 1 154 ? 47.121 17.226 -18.148 1.00 23.70 154 GLU B O 1
ATOM 2636 N N . ARG B 1 155 ? 48.048 17.970 -16.245 1.00 20.73 155 ARG B N 1
ATOM 2637 C CA . ARG B 1 155 ? 49.219 17.111 -16.372 1.00 21.80 155 ARG B CA 1
ATOM 2638 C C . ARG B 1 155 ? 48.844 15.629 -16.244 1.00 20.94 155 ARG B C 1
ATOM 2639 O O . ARG B 1 155 ? 49.511 14.768 -16.814 1.00 22.80 155 ARG B O 1
ATOM 2647 N N . LEU B 1 156 ? 47.778 15.332 -15.504 1.00 25.91 156 LEU B N 1
ATOM 2648 C CA . LEU B 1 156 ? 47.342 13.948 -15.342 1.00 26.53 156 LEU B CA 1
ATOM 2649 C C . LEU B 1 156 ? 46.644 13.453 -16.605 1.00 26.98 156 LEU B C 1
ATOM 2650 O O . LEU B 1 156 ? 46.632 12.252 -16.886 1.00 25.97 156 LEU B O 1
ATOM 2655 N N . VAL B 1 157 ? 46.061 14.374 -17.369 1.00 30.52 157 VAL B N 1
ATOM 2656 C CA . VAL B 1 157 ? 45.398 13.995 -18.617 1.00 29.95 157 VAL B CA 1
ATOM 2657 C C . VAL B 1 157 ? 46.478 13.673 -19.642 1.00 30.35 157 VAL B C 1
ATOM 2658 O O . VAL B 1 157 ? 46.419 12.656 -20.336 1.00 29.45 157 VAL B O 1
ATOM 2662 N N . ALA B 1 158 ? 47.466 14.558 -19.729 1.00 36.59 158 ALA B N 1
ATOM 2663 C CA . ALA B 1 158 ? 48.571 14.380 -20.657 1.00 36.21 158 ALA B CA 1
ATOM 2664 C C . ALA B 1 158 ? 49.290 13.073 -20.339 1.00 36.04 158 ALA B C 1
ATOM 2665 O O . ALA B 1 158 ? 49.604 12.295 -21.238 1.00 35.72 158 ALA B O 1
ATOM 2667 N N . LEU B 1 159 ? 49.551 12.835 -19.055 1.00 25.34 159 LEU B N 1
ATOM 2668 C CA . LEU B 1 159 ? 50.233 11.615 -18.650 1.00 23.57 159 LEU B CA 1
ATOM 2669 C C . LEU B 1 159 ? 49.428 10.430 -19.174 1.00 21.74 159 LEU B C 1
ATOM 2670 O O . LEU B 1 159 ? 49.964 9.559 -19.862 1.00 21.80 159 LEU B O 1
ATOM 2675 N N . ALA B 1 160 ? 48.139 10.408 -18.853 1.00 18.74 160 ALA B N 1
ATOM 2676 C CA . ALA B 1 160 ? 47.255 9.332 -19.297 1.00 18.85 160 ALA B CA 1
ATOM 2677 C C . ALA B 1 160 ? 47.235 9.246 -20.821 1.00 19.19 160 ALA B C 1
ATOM 2678 O O . ALA B 1 160 ? 47.111 8.152 -21.386 1.00 18.82 160 ALA B O 1
ATOM 2680 N N . GLN B 1 161 ? 47.348 10.399 -21.481 1.00 26.06 161 GLN B N 1
ATOM 2681 C CA . GLN B 1 161 ? 47.355 10.440 -22.945 1.00 27.64 161 GLN B CA 1
ATOM 2682 C C . GLN B 1 161 ? 48.525 9.627 -23.484 1.00 27.04 161 GLN B C 1
ATOM 2683 O O . GLN B 1 161 ? 48.433 9.021 -24.551 1.00 26.53 161 GLN B O 1
ATOM 2689 N N . GLN B 1 162 ? 49.630 9.621 -22.744 1.00 25.53 162 GLN B N 1
ATOM 2690 C CA . GLN B 1 162 ? 50.804 8.871 -23.162 1.00 25.90 162 GLN B CA 1
ATOM 2691 C C . GLN B 1 162 ? 50.478 7.385 -23.266 1.00 25.06 162 GLN B C 1
ATOM 2692 O O . GLN B 1 162 ? 51.053 6.674 -24.089 1.00 25.77 162 GLN B O 1
ATOM 2698 N N . PHE B 1 163 ? 49.544 6.920 -22.441 1.00 18.78 163 PHE B N 1
ATOM 2699 C CA . PHE B 1 163 ? 49.154 5.516 -22.476 1.00 17.65 163 PHE B CA 1
ATOM 2700 C C . PHE B 1 163 ? 47.968 5.292 -23.406 1.00 20.05 163 PHE B C 1
ATOM 2701 O O . PHE B 1 163 ? 47.279 4.274 -23.322 1.00 20.48 163 PHE B O 1
ATOM 2709 N N . HIS B 1 164 ? 47.734 6.249 -24.296 1.00 27.88 164 HIS B N 1
ATOM 2710 C CA . HIS B 1 164 ? 46.635 6.149 -25.244 1.00 29.72 164 HIS B CA 1
ATOM 2711 C C . HIS B 1 164 ? 45.302 5.974 -24.531 1.00 30.88 164 HIS B C 1
ATOM 2712 O O . HIS B 1 164 ? 44.501 5.120 -24.900 1.00 32.05 164 HIS B O 1
ATOM 2719 N N . LEU B 1 165 ? 45.076 6.768 -23.491 1.00 28.53 165 LEU B N 1
ATOM 2720 C CA . LEU B 1 165 ? 43.819 6.719 -22.762 1.00 27.58 165 LEU B CA 1
ATOM 2721 C C . LEU B 1 165 ? 43.160 8.068 -22.977 1.00 28.81 165 LEU B C 1
ATOM 2722 O O . LEU B 1 165 ? 43.818 9.097 -22.875 1.00 28.57 165 LEU B O 1
ATOM 2727 N N . SER B 1 166 ? 41.867 8.064 -23.288 1.00 28.18 166 SER B N 1
ATOM 2728 C CA . SER B 1 166 ? 41.141 9.311 -23.519 1.00 30.83 166 SER B CA 1
ATOM 2729 C C . SER B 1 166 ? 39.994 9.471 -22.529 1.00 31.39 166 SER B C 1
ATOM 2730 O O . SER B 1 166 ? 39.765 8.600 -21.686 1.00 31.37 166 SER B O 1
ATOM 2733 N N . GLU B 1 167 ? 39.269 10.583 -22.638 1.00 31.56 167 GLU B N 1
ATOM 2734 C CA . GLU B 1 167 ? 38.145 10.840 -21.744 1.00 31.55 167 GLU B CA 1
ATOM 2735 C C . GLU B 1 167 ? 37.089 9.766 -21.951 1.00 30.34 167 GLU B C 1
ATOM 2736 O O . GLU B 1 167 ? 36.230 9.554 -21.097 1.00 30.47 167 GLU B O 1
ATOM 2742 N N . ALA B 1 168 ? 37.163 9.092 -23.096 1.00 32.13 168 ALA B N 1
ATOM 2743 C CA . ALA B 1 168 ? 36.226 8.027 -23.427 1.00 31.82 168 ALA B CA 1
ATOM 2744 C C . ALA B 1 168 ? 36.537 6.787 -22.598 1.00 30.58 168 ALA B C 1
ATOM 2745 O O . ALA B 1 168 ? 35.683 5.917 -22.423 1.00 29.56 168 ALA B O 1
ATOM 2747 N N . ASP B 1 169 ? 37.771 6.707 -22.107 1.00 30.15 169 ASP B N 1
ATOM 2748 C CA . ASP B 1 169 ? 38.202 5.579 -21.293 1.00 28.31 169 ASP B CA 1
ATOM 2749 C C . ASP B 1 169 ? 38.051 5.919 -19.813 1.00 27.67 169 ASP B C 1
ATOM 2750 O O . ASP B 1 169 ? 38.273 5.076 -18.951 1.00 28.15 169 ASP B O 1
ATOM 2755 N N . ARG B 1 170 ? 37.677 7.161 -19.528 1.00 24.76 170 ARG B N 1
ATOM 2756 C CA . ARG B 1 170 ? 37.507 7.616 -18.155 1.00 25.48 170 ARG B CA 1
ATOM 2757 C C . ARG B 1 170 ? 36.478 6.824 -17.373 1.00 26.10 170 ARG B C 1
ATOM 2758 O O . ARG B 1 170 ? 35.323 6.712 -17.787 1.00 26.85 170 ARG B O 1
ATOM 2766 N N . GLU B 1 171 ? 36.907 6.270 -16.241 1.00 23.01 171 GLU B N 1
ATOM 2767 C CA . GLU B 1 171 ? 36.020 5.501 -15.377 1.00 22.48 171 GLU B CA 1
ATOM 2768 C C . GLU B 1 171 ? 35.552 6.434 -14.266 1.00 23.25 171 GLU B C 1
ATOM 2769 O O . GLU B 1 171 ? 36.363 6.936 -13.494 1.00 23.61 171 GLU B O 1
ATOM 2775 N N . HIS B 1 172 ? 34.244 6.657 -14.180 1.00 16.99 172 HIS B N 1
ATOM 2776 C CA . HIS B 1 172 ? 33.701 7.568 -13.182 1.00 19.63 172 HIS B CA 1
ATOM 2777 C C . HIS B 1 172 ? 33.276 6.919 -11.874 1.00 21.31 172 HIS B C 1
ATOM 2778 O O . HIS B 1 172 ? 33.105 7.606 -10.867 1.00 19.44 172 HIS B O 1
ATOM 2785 N N . ARG B 1 173 ? 33.106 5.603 -11.883 1.00 16.56 173 ARG B N 1
ATOM 2786 C CA . ARG B 1 173 ? 32.669 4.894 -10.682 1.00 19.63 173 ARG B CA 1
ATOM 2787 C C . ARG B 1 173 ? 33.822 4.613 -9.717 1.00 22.81 173 ARG B C 1
ATOM 2788 O O . ARG B 1 173 ? 34.967 4.447 -10.127 1.00 25.98 173 ARG B O 1
ATOM 2796 N N . SER B 1 174 ? 33.520 4.576 -8.429 1.00 20.61 174 SER B N 1
ATOM 2797 C CA . SER B 1 174 ? 34.548 4.279 -7.441 1.00 22.64 174 SER B CA 1
ATOM 2798 C C . SER B 1 174 ? 34.712 2.758 -7.421 1.00 22.39 174 SER B C 1
ATOM 2799 O O . SER B 1 174 ? 33.911 2.027 -8.007 1.00 20.90 174 SER B O 1
ATOM 2802 N N . TYR B 1 175 ? 35.754 2.292 -6.750 1.00 21.43 175 TYR B N 1
ATOM 2803 C CA . TYR B 1 175 ? 36.034 0.869 -6.637 1.00 22.00 175 TYR B CA 1
ATOM 2804 C C . TYR B 1 175 ? 34.793 0.132 -6.134 1.00 22.20 175 TYR B C 1
ATOM 2805 O O . TYR B 1 175 ? 34.342 -0.846 -6.729 1.00 21.71 175 TYR B O 1
ATOM 2814 N N . LYS B 1 176 ? 34.236 0.631 -5.041 1.00 20.01 176 LYS B N 1
ATOM 2815 C CA . LYS B 1 176 ? 33.058 0.031 -4.434 1.00 21.44 176 LYS B CA 1
ATOM 2816 C C . LYS B 1 176 ? 31.863 -0.036 -5.401 1.00 19.83 176 LYS B C 1
ATOM 2817 O O . LYS B 1 176 ? 31.122 -1.019 -5.412 1.00 20.62 176 LYS B O 1
ATOM 2823 N N . GLU B 1 177 ? 31.687 1.004 -6.214 1.00 17.05 177 GLU B N 1
ATOM 2824 C CA . GLU B 1 177 ? 30.575 1.056 -7.164 1.00 15.78 177 GLU B CA 1
ATOM 2825 C C . GLU B 1 177 ? 30.747 0.079 -8.327 1.00 13.83 177 GLU B C 1
ATOM 2826 O O . GLU B 1 177 ? 29.779 -0.538 -8.773 1.00 13.54 177 GLU B O 1
ATOM 2832 N N . ILE B 1 178 ? 31.976 -0.066 -8.808 1.00 14.90 178 ILE B N 1
ATOM 2833 C CA . ILE B 1 178 ? 32.257 -0.997 -9.893 1.00 17.61 178 ILE B CA 1
ATOM 2834 C C . ILE B 1 178 ? 31.900 -2.416 -9.425 1.00 18.62 178 ILE B C 1
ATOM 2835 O O . ILE B 1 178 ? 31.287 -3.197 -10.157 1.00 18.98 178 ILE B O 1
ATOM 2840 N N . LEU B 1 179 ? 32.279 -2.737 -8.190 1.00 18.08 179 LEU B N 1
ATOM 2841 C CA . LEU B 1 179 ? 31.984 -4.044 -7.618 1.00 17.83 179 LEU B CA 1
ATOM 2842 C C . LEU B 1 179 ? 30.473 -4.233 -7.481 1.00 18.22 179 LEU B C 1
ATOM 2843 O O . LEU B 1 179 ? 29.956 -5.318 -7.733 1.00 17.10 179 LEU B O 1
ATOM 2848 N N . SER B 1 180 ? 29.764 -3.174 -7.094 1.00 19.55 180 SER B N 1
ATOM 2849 C CA . SER B 1 180 ? 28.310 -3.252 -6.925 1.00 22.08 180 SER B CA 1
ATOM 2850 C C . SER B 1 180 ? 27.552 -3.426 -8.235 1.00 21.05 180 SER B C 1
ATOM 2851 O O . SER B 1 180 ? 26.403 -3.872 -8.237 1.00 21.99 180 SER B O 1
ATOM 2854 N N . ALA B 1 181 ? 28.199 -3.064 -9.338 1.00 22.77 181 ALA B N 1
ATOM 2855 C CA . ALA B 1 181 ? 27.608 -3.183 -10.667 1.00 24.00 181 ALA B CA 1
ATOM 2856 C C . ALA B 1 181 ? 26.116 -2.891 -10.682 1.00 25.15 181 ALA B C 1
ATOM 2857 O O . ALA B 1 181 ? 25.367 -3.831 -11.013 1.00 26.41 181 ALA B O 1
#